Protein AF-A0A7C3GU94-F1 (afdb_monomer)

Radius of gyration: 25.92 Å; Cα contacts (8 Å, |Δi|>4): 418; chains: 1; bounding box: 76×64×59 Å

Nearest PDB structures (foldseek):
  8es4-assembly1_F  TM=2.653E-01  e=8.650E-01  Shigella phage Buco
  4zux-assembly1_U  TM=1.209E-01  e=5.158E+00  Saccharomyces cerevisiae S288C

Mean predicted aligned error: 14.98 Å

Secondary structure (DSSP, 8-state):
------------------------------------PPPSSEEEEEEEEETTTTEE---EEEEE-SSTTHHHHHPPBPPPPPSS--EEEEEES-TTS-SSEESEEEE---SSEEEEEEEEES-TT-EEEEEEEEEEEEEEEE-TTS-EEEEEEEESS-GGGGGEEEEETTTTEEEESEETTEE-EEEEE-TT-SEEEEEEEE-SSPPPPPP---S-SS-TTHHHHHHHHHHHHHTTSPPPPPP----PPP-TTS---------

Foldseek 3Di:
DDDDDDDDDDDDDDDDDDDDDDDDDDPPPPDPPDPQDQFQWKKKWKKKAFPVVRDIEPTAMEIEDPDQCFFVPPWAADDDDDPDWDWDKWQACAPPDDGHTTSYGYDHDDLKDKGKMKIFTPDLFTKMKMFIPAMWRWDWDQDPVRDIDTDTDGDQQRPQQQQKWKAFPVVRDTHRCDAPSGGDMDIDTSNRPRMTMMMIMGHSDGDDHPDPPPPDPPPPDPVVVVVVVVVVVVVPDDDDDDDDDDDDDDDPVDDDDDDDDDD

Solvent-accessible surface area (backbone atoms only — not comparable to full-atom values): 16498 Å² total; per-residue (Å²): 134,90,85,85,89,86,85,86,87,80,90,81,88,79,87,83,84,87,85,90,81,88,84,83,88,80,87,77,81,82,72,79,75,72,81,72,67,81,67,79,24,32,35,36,37,40,30,53,31,34,69,74,80,73,43,67,41,96,50,22,38,41,38,33,34,91,46,97,57,25,38,72,75,63,36,40,73,46,77,80,82,64,101,59,89,47,64,44,54,34,30,64,50,52,80,95,52,75,85,49,47,15,35,26,51,26,36,68,73,66,70,56,42,73,49,61,35,32,43,34,32,71,54,24,77,33,44,33,39,43,38,53,84,38,40,25,39,48,45,81,45,71,47,99,84,72,43,85,42,67,52,76,44,80,37,78,77,45,67,64,47,44,20,28,35,38,28,38,64,87,76,69,47,78,40,57,40,41,49,97,86,35,73,38,71,46,76,48,64,39,82,72,31,46,62,50,49,32,34,41,33,42,45,77,51,75,54,77,69,76,73,85,68,78,90,73,74,90,67,71,62,66,52,57,56,49,53,58,55,53,60,66,59,60,78,73,66,84,88,80,89,84,87,83,84,89,74,86,82,83,73,83,93,52,84,84,84,80,82,80,79,80,131

Sequence (263 aa):
MKHIIILILSLWIWTGCSGEGTGTNDVALNKVAAVEVAAQEWNIRIIAEDTTNNMKTAGAQLGQLSIENAQSEHSLKGLAPFTASFLDVVFKNPTGLAVGEYKSDFHTTTSSDGWEFTVKSSDSSADMILSWRGLYVLSPYIDEQGRERYHEYRSMTNPLLSYMTLIDVSTNTEIPTLLNGTVNEYVFNMDGATERTFRWVLHSNVVPAPAPLNSTMKYSKQMKSLEIKALRKDAKSTPTKLKIKRVKALDMTKPPIFKVLAR

Structure (mmCIF, N/CA/C/O backbone):
data_AF-A0A7C3GU94-F1
#
_entry.id   AF-A0A7C3GU94-F1
#
loop_
_atom_site.group_PDB
_atom_site.id
_atom_site.type_symbol
_atom_site.label_atom_id
_atom_site.label_alt_id
_atom_site.label_comp_id
_atom_site.label_asym_id
_atom_site.label_entity_id
_atom_site.label_seq_id
_atom_site.pdbx_PDB_ins_code
_atom_site.Cartn_x
_atom_site.Cartn_y
_atom_site.Cartn_z
_atom_site.occupancy
_atom_site.B_iso_or_equiv
_atom_site.auth_seq_id
_atom_site.auth_comp_id
_atom_site.auth_asym_id
_atom_site.auth_atom_id
_atom_site.pdbx_PDB_model_num
ATOM 1 N N . MET A 1 1 ? 46.309 -37.149 33.271 1.00 37.31 1 MET A N 1
ATOM 2 C CA . MET A 1 1 ? 47.516 -36.963 32.432 1.00 37.31 1 MET A CA 1
ATOM 3 C C . MET A 1 1 ? 47.306 -35.668 31.655 1.00 37.31 1 MET A C 1
ATOM 5 O O . MET A 1 1 ? 46.439 -35.647 30.802 1.00 37.31 1 MET A O 1
ATOM 9 N N . LYS A 1 2 ? 47.695 -34.497 32.184 1.00 42.81 2 LYS A N 1
ATOM 10 C CA . LYS A 1 2 ? 49.006 -33.826 32.011 1.00 42.81 2 LYS A CA 1
ATOM 11 C C . LYS A 1 2 ? 49.519 -33.931 30.571 1.00 42.81 2 LYS A C 1
ATOM 13 O O . LYS A 1 2 ? 49.890 -35.034 30.216 1.00 42.81 2 LYS A O 1
ATOM 18 N N . HIS A 1 3 ? 49.538 -32.815 29.829 1.00 36.53 3 HIS A N 1
ATOM 19 C CA . HIS A 1 3 ? 50.643 -32.279 28.999 1.00 36.53 3 HIS A CA 1
ATOM 20 C C . HIS A 1 3 ? 50.182 -30.934 28.387 1.00 36.53 3 HIS A C 1
ATOM 22 O O . HIS A 1 3 ? 49.112 -30.879 27.801 1.00 36.53 3 HIS A O 1
ATOM 28 N N . ILE A 1 4 ? 50.728 -29.784 28.800 1.00 47.81 4 ILE A N 1
ATOM 29 C CA . ILE A 1 4 ? 51.983 -29.092 28.414 1.00 47.81 4 ILE A CA 1
ATOM 30 C C . ILE A 1 4 ? 51.679 -27.907 27.476 1.00 47.81 4 ILE A C 1
ATOM 32 O O . ILE A 1 4 ? 51.069 -28.044 26.424 1.00 47.81 4 ILE A O 1
ATOM 36 N N . ILE A 1 5 ? 52.120 -26.741 27.947 1.00 43.62 5 ILE A N 1
ATOM 37 C CA . ILE A 1 5 ? 52.088 -25.391 27.376 1.00 43.62 5 ILE A CA 1
ATOM 38 C C . ILE A 1 5 ? 53.145 -25.267 26.271 1.00 43.62 5 ILE A C 1
ATOM 40 O O . ILE A 1 5 ? 54.275 -25.694 26.496 1.00 43.62 5 ILE A O 1
ATOM 44 N N . ILE A 1 6 ? 52.840 -24.576 25.164 1.00 50.50 6 ILE A N 1
ATOM 45 C CA . ILE A 1 6 ? 53.858 -23.867 24.369 1.00 50.50 6 ILE A CA 1
ATOM 46 C C . ILE A 1 6 ? 53.356 -22.455 24.051 1.00 50.50 6 ILE A C 1
ATOM 48 O O . ILE A 1 6 ? 52.266 -22.247 23.525 1.00 50.50 6 ILE A O 1
ATOM 52 N N . LEU A 1 7 ? 54.197 -21.502 24.435 1.00 42.12 7 LEU A N 1
ATOM 53 C CA . LEU A 1 7 ? 54.044 -20.056 24.414 1.00 42.12 7 LEU A CA 1
ATOM 54 C C . LEU A 1 7 ? 54.991 -19.561 23.313 1.00 42.12 7 LEU A C 1
ATOM 56 O O . LEU A 1 7 ? 56.187 -19.834 23.397 1.00 42.12 7 LEU A O 1
ATOM 60 N N . ILE A 1 8 ? 54.493 -18.878 22.279 1.00 47.44 8 ILE A N 1
ATOM 61 C CA . ILE A 1 8 ? 55.360 -18.201 21.303 1.00 47.44 8 ILE A CA 1
ATOM 62 C C . ILE A 1 8 ? 55.015 -16.717 21.292 1.00 47.44 8 ILE A C 1
ATOM 64 O O . ILE A 1 8 ? 53.954 -16.283 20.850 1.00 47.44 8 ILE A O 1
ATOM 68 N N . LEU A 1 9 ? 55.963 -15.979 21.855 1.00 42.56 9 LEU A N 1
ATOM 69 C CA . LEU A 1 9 ? 56.077 -14.539 21.937 1.00 42.56 9 LEU A CA 1
ATOM 70 C C . LEU A 1 9 ? 56.798 -14.057 20.670 1.00 42.56 9 LEU A C 1
ATOM 72 O O . LEU A 1 9 ? 57.900 -14.520 20.383 1.00 42.56 9 LEU A O 1
ATOM 76 N N . SER A 1 10 ? 56.231 -13.104 19.937 1.00 45.53 10 SER A N 1
ATOM 77 C CA . SER A 1 10 ? 56.990 -12.349 18.935 1.00 45.53 10 SER A CA 1
ATOM 78 C C . SER A 1 10 ? 56.618 -10.873 19.003 1.00 45.53 10 SER A C 1
ATOM 80 O O . SER A 1 10 ? 55.599 -10.440 18.465 1.00 45.53 10 SER A O 1
ATOM 82 N N . LEU A 1 11 ? 57.469 -10.124 19.707 1.00 39.53 11 LEU A N 1
ATOM 83 C CA . LEU A 1 11 ? 57.582 -8.672 19.645 1.00 39.53 11 LEU A CA 1
ATOM 84 C C . LEU A 1 11 ? 58.095 -8.265 18.259 1.00 39.53 11 LEU A C 1
ATOM 86 O O . LEU A 1 11 ? 59.145 -8.738 17.834 1.00 39.53 11 LEU A O 1
ATOM 90 N N . TRP A 1 12 ? 57.429 -7.301 17.631 1.00 42.75 12 TRP A N 1
ATOM 91 C CA . TRP A 1 12 ? 58.064 -6.412 16.662 1.00 42.75 12 TRP A CA 1
ATOM 92 C C . TRP A 1 12 ? 57.760 -4.973 17.068 1.00 42.75 12 TRP A C 1
ATOM 94 O O . TRP A 1 12 ? 56.626 -4.507 16.985 1.00 42.75 12 TRP A O 1
ATOM 104 N N . ILE A 1 13 ? 58.798 -4.297 17.557 1.00 45.53 13 ILE A N 1
ATOM 105 C CA . ILE A 1 13 ? 58.845 -2.854 17.781 1.00 45.53 13 ILE A CA 1
ATOM 106 C C . ILE A 1 13 ? 59.379 -2.243 16.491 1.00 45.53 13 ILE A C 1
ATOM 108 O O . ILE A 1 13 ? 60.502 -2.553 16.103 1.00 45.53 13 ILE A O 1
ATOM 112 N N . TRP A 1 14 ? 58.606 -1.365 15.858 1.00 45.38 14 TRP A N 1
ATOM 113 C CA . TRP A 1 14 ? 59.127 -0.394 14.898 1.00 45.38 14 TRP A CA 1
ATOM 114 C C . TRP A 1 14 ? 58.732 1.005 15.366 1.00 45.38 14 TRP A C 1
ATOM 116 O O . TRP A 1 14 ? 57.555 1.350 15.465 1.00 45.38 14 TRP A O 1
ATOM 126 N N . THR A 1 15 ? 59.758 1.778 15.702 1.00 49.06 15 THR A N 1
ATOM 127 C CA . THR A 1 15 ? 59.751 3.228 15.871 1.00 49.06 15 THR A CA 1
ATOM 128 C C . THR A 1 15 ? 59.680 3.901 14.497 1.00 49.06 15 THR A C 1
ATOM 130 O O . THR A 1 15 ? 60.223 3.385 13.523 1.00 49.06 15 THR A O 1
ATOM 133 N N . GLY A 1 16 ? 59.036 5.070 14.400 1.00 34.41 16 GLY A N 1
ATOM 134 C CA . GLY A 1 16 ? 59.023 5.818 13.140 1.00 34.41 16 GLY A CA 1
ATOM 135 C C . GLY A 1 16 ? 58.194 7.100 13.123 1.00 34.41 16 GLY A C 1
ATOM 136 O O . GLY A 1 16 ? 57.059 7.083 12.674 1.00 34.41 16 GLY A O 1
ATOM 137 N N . CYS A 1 17 ? 58.841 8.181 13.560 1.00 41.47 17 CYS A N 1
ATOM 138 C CA . CYS A 1 17 ? 58.747 9.587 13.140 1.00 41.47 17 CYS A CA 1
ATOM 139 C C . CYS A 1 17 ? 57.438 10.408 13.156 1.00 41.47 17 CYS A C 1
ATOM 141 O O . CYS A 1 17 ? 56.414 10.101 12.557 1.00 41.47 17 CYS A O 1
ATOM 143 N N . SER A 1 18 ? 57.643 11.569 13.782 1.00 36.94 18 SER A N 1
ATOM 144 C CA . SER A 1 18 ? 56.930 12.842 13.849 1.00 36.94 18 SER A CA 1
ATOM 145 C C . SER A 1 18 ? 56.445 13.441 12.527 1.00 36.94 18 SER A C 1
ATOM 147 O O . SER A 1 18 ? 57.129 13.362 11.508 1.00 36.94 18 SER A O 1
ATOM 149 N N . GLY A 1 19 ? 55.355 14.204 12.620 1.00 34.50 19 GLY A N 1
ATOM 150 C CA . GLY A 1 19 ? 54.937 15.185 11.622 1.00 34.50 19 GLY A CA 1
ATOM 151 C C . GLY A 1 19 ? 53.784 16.037 12.147 1.00 34.50 19 GLY A C 1
ATOM 152 O O . GLY A 1 19 ? 52.633 15.615 12.113 1.00 34.50 19 GLY A O 1
ATOM 153 N N . GLU A 1 20 ? 54.133 17.203 12.680 1.00 38.38 20 GLU A N 1
ATOM 154 C CA . GLU A 1 20 ? 53.258 18.285 13.137 1.00 38.38 20 GLU A CA 1
ATOM 155 C C . GLU A 1 20 ? 52.579 18.965 11.933 1.00 38.38 20 GLU A C 1
ATOM 157 O O . GLU A 1 20 ? 53.206 19.149 10.890 1.00 38.38 20 GLU A O 1
ATOM 162 N N . GLY A 1 21 ? 51.302 19.336 12.058 1.00 35.31 21 GLY A N 1
ATOM 163 C CA . GLY A 1 21 ? 50.555 19.990 10.982 1.00 35.31 21 GLY A CA 1
ATOM 164 C C . GLY A 1 21 ? 49.134 20.352 11.397 1.00 35.31 21 GLY A C 1
ATOM 165 O O . GLY A 1 21 ? 48.200 19.575 11.218 1.00 35.31 21 GLY A O 1
ATOM 166 N N . THR A 1 22 ? 48.998 21.537 11.982 1.00 37.47 22 THR A N 1
ATOM 167 C CA . THR A 1 22 ? 47.757 22.265 12.260 1.00 37.47 22 THR A CA 1
ATOM 168 C C . THR A 1 22 ? 47.018 22.633 10.967 1.00 37.47 22 THR A C 1
ATOM 170 O O . THR A 1 22 ? 47.633 23.033 9.984 1.00 37.47 22 THR A O 1
ATOM 173 N N . GLY A 1 23 ? 45.685 22.544 10.972 1.00 32.22 23 GLY A N 1
ATOM 174 C CA . GLY A 1 23 ? 44.856 22.995 9.851 1.00 32.22 23 GLY A CA 1
ATOM 175 C C . GLY A 1 23 ? 43.398 22.570 9.986 1.00 32.22 23 GLY A C 1
ATOM 176 O O . GLY A 1 23 ? 43.024 21.455 9.641 1.00 32.22 23 GLY A O 1
ATOM 177 N N . THR A 1 24 ? 42.596 23.464 10.543 1.00 34.34 24 THR A N 1
ATOM 178 C CA . THR A 1 24 ? 41.154 23.368 10.782 1.00 34.34 24 THR A CA 1
ATOM 179 C C . THR A 1 24 ? 40.308 23.309 9.504 1.00 34.34 24 THR A C 1
ATOM 181 O O . THR A 1 24 ? 40.573 24.049 8.567 1.00 34.34 24 THR A O 1
ATOM 184 N N . ASN A 1 25 ? 39.239 22.504 9.588 1.00 41.41 25 ASN A N 1
ATOM 185 C CA . ASN A 1 25 ? 37.879 22.697 9.058 1.00 41.41 25 ASN A CA 1
ATOM 186 C C . ASN A 1 25 ? 37.685 22.932 7.548 1.00 41.41 25 ASN A C 1
ATOM 188 O O . ASN A 1 25 ? 37.937 24.012 7.038 1.00 41.41 25 ASN A O 1
ATOM 192 N N . ASP A 1 26 ? 37.153 21.914 6.860 1.00 38.25 26 ASP A N 1
ATOM 193 C CA . ASP A 1 26 ? 35.800 21.940 6.265 1.00 38.25 26 ASP A CA 1
ATOM 194 C C . ASP A 1 26 ? 35.617 20.715 5.355 1.00 38.25 26 ASP A C 1
ATOM 196 O O . ASP A 1 26 ? 35.948 20.708 4.170 1.00 38.25 26 ASP A O 1
ATOM 200 N N . VAL A 1 27 ? 35.096 19.622 5.924 1.00 36.41 27 VAL A N 1
ATOM 201 C CA . VAL A 1 27 ? 34.691 18.445 5.142 1.00 36.41 27 VAL A CA 1
ATOM 202 C C . VAL A 1 27 ? 33.283 18.699 4.618 1.00 36.41 27 VAL A C 1
ATOM 204 O O . VAL A 1 27 ? 32.290 18.348 5.255 1.00 36.41 27 VAL A O 1
ATOM 207 N N . ALA A 1 28 ? 33.206 19.302 3.433 1.00 40.62 28 ALA A N 1
ATOM 208 C CA . ALA A 1 28 ? 32.018 19.235 2.598 1.00 40.62 28 ALA A CA 1
ATOM 209 C C . ALA A 1 28 ? 31.767 17.762 2.231 1.00 40.62 28 ALA A C 1
ATOM 211 O O . ALA A 1 28 ? 32.549 17.116 1.528 1.00 40.62 28 ALA A O 1
ATOM 212 N N . LEU A 1 29 ? 30.680 17.214 2.771 1.00 35.41 29 LEU A N 1
ATOM 213 C CA . LEU A 1 29 ? 30.199 15.869 2.502 1.00 35.41 29 LEU A CA 1
ATOM 214 C C . LEU A 1 29 ? 29.696 15.815 1.048 1.00 35.41 29 LEU A C 1
ATOM 216 O O . LEU A 1 29 ? 28.538 16.126 0.776 1.00 35.41 29 LEU A O 1
ATOM 220 N N . ASN A 1 30 ? 30.562 15.451 0.098 1.00 34.72 30 ASN A N 1
ATOM 221 C CA . ASN A 1 30 ? 30.164 15.230 -1.294 1.00 34.72 30 ASN A CA 1
ATOM 222 C C . ASN A 1 30 ? 29.278 13.978 -1.390 1.00 34.72 30 ASN A C 1
ATOM 224 O O . ASN A 1 30 ? 29.742 12.853 -1.586 1.00 34.72 30 ASN A O 1
ATOM 228 N N . LYS A 1 31 ? 27.974 14.203 -1.219 1.00 39.59 31 LYS A N 1
ATOM 229 C CA . LYS A 1 31 ? 26.884 13.285 -1.537 1.00 39.59 31 LYS A CA 1
ATOM 230 C C . LYS A 1 31 ? 26.894 13.087 -3.052 1.00 39.59 31 LYS A C 1
ATOM 232 O O . LYS A 1 31 ? 26.552 14.002 -3.795 1.00 39.59 31 LYS A O 1
ATOM 237 N N . VAL A 1 32 ? 27.311 11.908 -3.510 1.00 38.09 32 VAL A N 1
ATOM 238 C CA . VAL A 1 32 ? 27.113 11.486 -4.901 1.00 38.09 32 VAL A CA 1
ATOM 239 C C . VAL A 1 32 ? 25.605 11.479 -5.129 1.00 38.09 32 VAL A C 1
ATOM 241 O O . VAL A 1 32 ? 24.899 10.607 -4.624 1.00 38.09 32 VAL A O 1
ATOM 244 N N . ALA A 1 33 ? 25.098 12.513 -5.796 1.00 38.78 33 ALA A N 1
ATOM 245 C CA . ALA A 1 33 ? 23.714 12.573 -6.219 1.00 38.78 33 ALA A CA 1
ATOM 246 C C . ALA A 1 33 ? 23.544 11.506 -7.301 1.00 38.78 33 ALA A C 1
ATOM 248 O O . ALA A 1 33 ? 23.954 11.696 -8.445 1.00 38.78 33 ALA A O 1
ATOM 249 N N . ALA A 1 34 ? 23.018 10.346 -6.907 1.00 44.91 34 ALA A N 1
ATOM 250 C CA . ALA A 1 34 ? 22.494 9.384 -7.855 1.00 44.91 34 ALA A CA 1
ATOM 251 C C . ALA A 1 34 ? 21.469 10.130 -8.713 1.00 44.91 34 ALA A C 1
ATOM 253 O O . ALA A 1 34 ? 20.529 10.720 -8.183 1.00 44.91 34 ALA A O 1
ATOM 254 N N . VAL A 1 35 ? 21.692 10.166 -10.024 1.00 42.94 35 VAL A N 1
ATOM 255 C CA . VAL A 1 35 ? 20.667 10.602 -10.968 1.00 42.94 35 VAL A CA 1
ATOM 256 C C . VAL A 1 35 ? 19.552 9.569 -10.851 1.00 42.94 35 VAL A C 1
ATOM 258 O O . VAL A 1 35 ? 19.687 8.448 -11.337 1.00 42.94 35 VAL A O 1
ATOM 261 N N . GLU A 1 36 ? 18.502 9.899 -10.102 1.00 54.78 36 GLU A N 1
ATOM 262 C CA . GLU A 1 36 ? 17.353 9.019 -9.911 1.00 54.78 36 GLU A CA 1
ATOM 263 C C . GLU A 1 36 ? 16.529 9.007 -11.198 1.00 54.78 36 GLU A C 1
ATOM 265 O O . GLU A 1 36 ? 15.680 9.863 -11.438 1.00 54.78 36 GLU A O 1
ATOM 270 N N . VAL A 1 37 ? 16.834 8.042 -12.064 1.00 57.38 37 VAL A N 1
ATOM 271 C CA . VAL A 1 37 ? 15.996 7.689 -13.212 1.00 57.38 37 VAL A CA 1
ATOM 272 C C . VAL A 1 37 ? 14.660 7.161 -12.679 1.00 57.38 37 VAL A C 1
ATOM 274 O O . VAL A 1 37 ? 14.635 6.432 -11.683 1.00 57.38 37 VAL A O 1
ATOM 277 N N . ALA A 1 38 ? 13.550 7.533 -13.324 1.00 65.75 38 ALA A N 1
ATOM 278 C CA . ALA A 1 38 ? 12.235 6.983 -13.004 1.00 65.75 38 ALA A CA 1
ATOM 279 C C . ALA A 1 38 ? 12.294 5.446 -13.059 1.00 65.75 38 ALA A C 1
ATOM 281 O O . ALA A 1 38 ? 12.750 4.870 -14.048 1.00 65.75 38 ALA A O 1
ATOM 282 N N . ALA A 1 39 ? 11.896 4.790 -11.970 1.00 80.06 39 ALA A N 1
ATOM 283 C CA . ALA A 1 39 ? 11.997 3.343 -11.850 1.00 80.06 39 ALA A CA 1
ATOM 284 C C . ALA A 1 39 ? 10.975 2.673 -12.777 1.00 80.06 39 ALA A C 1
ATOM 286 O O . ALA A 1 39 ? 9.777 2.884 -12.614 1.00 80.06 39 ALA A O 1
ATOM 287 N N . GLN A 1 40 ? 11.443 1.880 -13.744 1.00 86.94 40 GLN A N 1
ATOM 288 C CA . GLN A 1 40 ? 10.562 1.104 -14.632 1.00 86.94 40 GLN A CA 1
ATOM 289 C C . GLN A 1 40 ? 9.882 -0.053 -13.894 1.00 86.94 40 GLN A C 1
ATOM 291 O O . GLN A 1 40 ? 8.749 -0.410 -14.200 1.00 86.94 40 GLN A O 1
ATOM 296 N N . GLU A 1 41 ? 10.569 -0.612 -12.900 1.00 94.81 41 GLU A N 1
ATOM 297 C CA . GLU A 1 41 ? 10.067 -1.671 -12.036 1.00 94.81 41 GLU A CA 1
ATOM 298 C C . GLU A 1 41 ? 10.318 -1.278 -10.589 1.00 94.81 41 GLU A C 1
ATOM 300 O O . GLU A 1 41 ? 11.414 -0.835 -10.216 1.00 94.81 41 GLU A O 1
ATOM 305 N N . TRP A 1 42 ? 9.282 -1.383 -9.769 1.00 96.06 42 TRP A N 1
ATOM 306 C CA . TRP A 1 42 ? 9.330 -0.892 -8.404 1.00 96.06 42 TRP A CA 1
ATOM 307 C C . TRP A 1 42 ? 8.296 -1.582 -7.524 1.00 96.06 42 TRP A C 1
ATOM 309 O O . TRP A 1 42 ? 7.287 -2.093 -8.002 1.00 96.06 42 TRP A O 1
ATOM 319 N N . ASN A 1 43 ? 8.527 -1.564 -6.214 1.00 97.06 43 ASN A N 1
ATOM 320 C CA . ASN A 1 43 ? 7.516 -1.932 -5.232 1.00 97.06 43 ASN A CA 1
ATOM 321 C C . ASN A 1 43 ? 7.489 -0.968 -4.045 1.00 97.06 43 ASN A C 1
ATOM 323 O O . ASN A 1 43 ? 8.433 -0.212 -3.801 1.00 97.06 43 ASN A O 1
ATOM 327 N N . ILE A 1 44 ? 6.390 -1.004 -3.302 1.00 96.69 44 ILE A N 1
ATOM 328 C CA . ILE A 1 44 ? 6.203 -0.319 -2.030 1.00 96.69 44 ILE A CA 1
ATOM 329 C C . ILE A 1 44 ? 5.768 -1.344 -0.994 1.00 96.69 44 ILE A C 1
ATOM 331 O O . ILE A 1 44 ? 4.918 -2.195 -1.247 1.00 96.69 44 ILE A O 1
ATOM 335 N N . ARG A 1 45 ? 6.348 -1.234 0.204 1.00 96.25 45 ARG A N 1
ATOM 336 C CA . ARG A 1 45 ? 6.011 -2.071 1.361 1.00 96.25 45 ARG A CA 1
ATOM 337 C C . ARG A 1 45 ? 5.125 -1.311 2.332 1.00 96.25 45 ARG A C 1
ATOM 339 O O . ARG A 1 45 ? 5.610 -0.394 2.997 1.00 96.25 45 ARG A O 1
ATOM 346 N N . ILE A 1 46 ? 3.873 -1.738 2.435 1.00 97.31 46 ILE A N 1
ATOM 347 C CA . ILE A 1 46 ? 2.846 -1.186 3.316 1.00 97.31 46 ILE A CA 1
ATOM 348 C C . ILE A 1 46 ? 2.844 -1.935 4.642 1.00 97.31 46 ILE A C 1
ATOM 350 O O . ILE A 1 46 ? 2.795 -3.164 4.662 1.00 97.31 46 ILE A O 1
ATOM 354 N N . ILE A 1 47 ? 2.880 -1.203 5.752 1.00 97.19 47 ILE A N 1
ATOM 355 C CA . ILE A 1 47 ? 2.873 -1.763 7.101 1.00 97.19 47 ILE A CA 1
ATOM 356 C C . ILE A 1 47 ? 1.822 -1.060 7.945 1.00 97.19 47 ILE A C 1
ATOM 358 O O . ILE A 1 47 ? 1.916 0.144 8.176 1.00 97.19 47 ILE A O 1
ATOM 362 N N . ALA A 1 48 ? 0.886 -1.847 8.467 1.00 97.69 48 ALA A N 1
ATOM 363 C CA . ALA A 1 48 ? 0.025 -1.446 9.571 1.00 97.69 48 ALA A CA 1
ATOM 364 C C . ALA A 1 48 ? 0.653 -1.831 10.921 1.00 97.69 48 ALA A C 1
ATOM 366 O O . ALA A 1 48 ? 1.226 -2.923 11.065 1.00 97.69 48 ALA A O 1
ATOM 367 N N . GLU A 1 49 ? 0.520 -0.936 11.894 1.00 98.12 49 GLU A N 1
ATOM 368 C CA . GLU A 1 49 ? 0.875 -1.111 13.300 1.00 98.12 49 GLU A CA 1
ATOM 369 C C . GLU A 1 49 ? -0.328 -0.748 14.179 1.00 98.12 49 GLU A C 1
ATOM 371 O O . GLU A 1 49 ? -0.851 0.358 14.081 1.00 98.12 49 GLU A O 1
ATOM 376 N N . ASP A 1 50 ? -0.746 -1.680 15.033 1.00 97.00 50 ASP A N 1
ATOM 377 C CA . ASP A 1 50 ? -1.749 -1.476 16.079 1.00 97.00 50 ASP A CA 1
ATOM 378 C C . ASP A 1 50 ? -1.015 -1.071 17.356 1.00 97.00 50 ASP A C 1
ATOM 380 O O . ASP A 1 50 ? -0.311 -1.873 17.985 1.00 97.00 50 ASP A O 1
ATOM 384 N N . THR A 1 51 ? -1.167 0.195 17.730 1.00 94.00 51 THR A N 1
ATOM 385 C CA . THR A 1 51 ? -0.458 0.779 18.873 1.00 94.00 51 THR A CA 1
ATOM 386 C C . THR A 1 51 ? -1.086 0.411 20.218 1.00 94.00 51 THR A C 1
ATOM 388 O O . THR A 1 51 ? -0.404 0.488 21.247 1.00 94.00 51 THR A O 1
ATOM 391 N N . THR A 1 52 ? -2.351 -0.019 20.214 1.00 91.44 52 THR A N 1
ATOM 392 C CA . THR A 1 52 ? -3.098 -0.465 21.396 1.00 91.44 52 THR A CA 1
ATOM 393 C C . THR A 1 52 ? -2.620 -1.847 21.822 1.00 91.44 52 THR A C 1
ATOM 395 O O . THR A 1 52 ? -2.245 -2.049 22.978 1.00 91.44 52 THR A O 1
ATOM 398 N N . ASN A 1 53 ? -2.556 -2.779 20.870 1.00 92.50 53 ASN A N 1
ATOM 399 C CA . ASN A 1 53 ? -2.200 -4.177 21.118 1.00 92.50 53 ASN A CA 1
ATOM 400 C C . ASN A 1 53 ? -0.724 -4.494 20.817 1.00 92.50 53 ASN A C 1
ATOM 402 O O . ASN A 1 53 ? -0.286 -5.631 20.996 1.00 92.50 53 ASN A O 1
ATOM 406 N N . ASN A 1 54 ? 0.061 -3.497 20.382 1.00 94.88 54 ASN A N 1
ATOM 407 C CA . ASN A 1 54 ? 1.478 -3.626 20.019 1.00 94.88 54 ASN A CA 1
ATOM 408 C C . ASN A 1 54 ? 1.711 -4.727 18.962 1.00 94.88 54 ASN A C 1
ATOM 410 O O . ASN A 1 54 ? 2.648 -5.527 19.055 1.00 94.88 54 ASN A O 1
ATOM 414 N N . MET A 1 55 ? 0.835 -4.768 17.955 1.00 95.50 55 MET A N 1
ATOM 415 C CA . MET A 1 55 ? 0.935 -5.681 16.816 1.00 95.50 55 MET A CA 1
ATOM 416 C C . MET A 1 55 ? 1.452 -4.938 15.589 1.00 95.50 55 MET A C 1
ATOM 418 O O . MET A 1 55 ? 1.173 -3.759 15.392 1.00 95.50 55 MET A O 1
ATOM 422 N N . LYS A 1 56 ? 2.197 -5.637 14.733 1.00 96.56 56 LYS A N 1
ATOM 423 C CA . LYS A 1 56 ? 2.731 -5.074 13.492 1.00 96.56 56 LYS A CA 1
ATOM 424 C C . LYS A 1 56 ? 2.720 -6.119 12.394 1.00 96.56 56 LYS A C 1
ATOM 426 O O . LYS A 1 56 ? 3.104 -7.265 12.616 1.00 96.56 56 LYS A O 1
ATOM 431 N N . THR A 1 57 ? 2.299 -5.711 11.207 1.00 95.12 57 THR A N 1
ATOM 432 C CA . THR A 1 57 ? 2.273 -6.590 10.032 1.00 95.12 57 THR A CA 1
ATOM 433 C C . THR A 1 57 ? 3.677 -6.833 9.468 1.00 95.12 57 THR A C 1
ATOM 435 O O . THR A 1 57 ? 4.585 -6.016 9.631 1.00 95.12 57 THR A O 1
ATOM 438 N N . ALA A 1 58 ? 3.865 -7.962 8.774 1.00 86.25 58 ALA A N 1
ATOM 439 C CA . ALA A 1 58 ? 5.131 -8.298 8.108 1.00 86.25 58 ALA A CA 1
ATOM 440 C C . ALA A 1 58 ? 5.419 -7.431 6.861 1.00 86.25 58 ALA A C 1
ATOM 442 O O . ALA A 1 58 ? 6.561 -7.363 6.405 1.00 86.25 58 ALA A O 1
ATOM 443 N N . GLY A 1 59 ? 4.399 -6.736 6.354 1.00 86.94 59 GLY A N 1
ATOM 444 C CA . GLY A 1 59 ? 4.457 -5.863 5.189 1.00 86.94 59 GLY A CA 1
ATOM 445 C C . GLY A 1 59 ? 3.781 -6.475 3.963 1.00 86.94 59 GLY A C 1
ATOM 446 O O . GLY A 1 59 ? 4.227 -7.509 3.471 1.00 86.94 59 GLY A O 1
ATOM 447 N N . ALA A 1 60 ? 2.729 -5.825 3.469 1.00 96.25 60 ALA A N 1
ATOM 448 C CA . ALA A 1 60 ? 2.123 -6.131 2.175 1.00 96.25 60 ALA A CA 1
ATOM 449 C C . ALA A 1 60 ? 2.840 -5.345 1.067 1.00 96.25 60 ALA A C 1
ATOM 451 O O . ALA A 1 60 ? 3.406 -4.282 1.335 1.00 96.25 60 ALA A O 1
ATOM 452 N N . GLN A 1 61 ? 2.859 -5.869 -0.157 1.00 97.06 61 GLN A N 1
ATOM 453 C CA . GLN A 1 61 ? 3.607 -5.272 -1.266 1.00 97.06 61 GLN A CA 1
ATOM 454 C C . GLN A 1 61 ? 2.700 -4.912 -2.431 1.00 97.06 61 GLN A C 1
ATOM 456 O O . GLN A 1 61 ? 1.956 -5.748 -2.914 1.00 97.06 61 GLN A O 1
ATOM 461 N N . LEU A 1 62 ? 2.807 -3.690 -2.920 1.00 96.94 62 LEU A N 1
ATOM 462 C CA . LEU A 1 62 ? 2.234 -3.305 -4.206 1.00 96.94 62 LEU A CA 1
ATOM 463 C C . LEU A 1 62 ? 3.347 -2.843 -5.125 1.00 96.94 62 LEU A C 1
ATOM 465 O O . LEU A 1 62 ? 4.384 -2.381 -4.638 1.00 96.94 62 LEU A O 1
ATOM 469 N N . GLY A 1 63 ? 3.159 -2.949 -6.432 1.00 96.12 63 GLY A N 1
ATOM 470 C CA . GLY A 1 63 ? 4.184 -2.474 -7.342 1.00 96.12 63 GLY A CA 1
ATOM 471 C C . GLY A 1 63 ? 3.919 -2.716 -8.809 1.00 96.12 63 GLY A C 1
ATOM 472 O O . GLY A 1 63 ? 2.884 -3.238 -9.221 1.00 96.12 63 GLY A O 1
ATOM 473 N N . GLN A 1 64 ? 4.933 -2.346 -9.576 1.00 95.50 64 GLN A N 1
ATOM 474 C CA . GLN A 1 64 ? 4.974 -2.454 -11.016 1.00 95.50 64 GLN A CA 1
ATOM 475 C C . GLN A 1 64 ? 6.106 -3.374 -11.448 1.00 95.50 64 GLN A C 1
ATOM 477 O O . GLN A 1 64 ? 7.257 -3.181 -11.051 1.00 95.50 64 GLN A O 1
ATOM 482 N N . LEU A 1 65 ? 5.771 -4.314 -12.326 1.00 95.12 65 LEU A N 1
ATOM 483 C CA . LEU A 1 65 ? 6.720 -5.118 -13.091 1.00 95.12 65 LEU A CA 1
ATOM 484 C C . LEU A 1 65 ? 6.358 -4.997 -14.568 1.00 95.12 65 LEU A C 1
ATOM 486 O O . LEU A 1 65 ? 5.175 -4.946 -14.904 1.00 95.12 65 LEU A O 1
ATOM 490 N N . SER A 1 66 ? 7.355 -4.951 -15.449 1.00 91.06 66 SER A N 1
ATOM 491 C CA . SER A 1 66 ? 7.132 -4.732 -16.888 1.00 91.06 66 SER A CA 1
ATOM 492 C C . SER A 1 66 ? 6.898 -6.036 -17.663 1.00 91.06 66 SER A C 1
ATOM 494 O O . SER A 1 66 ? 7.120 -6.094 -18.871 1.00 91.06 66 SER A O 1
ATOM 496 N N . ILE A 1 67 ? 6.443 -7.083 -16.972 1.00 89.50 67 ILE A N 1
ATOM 497 C CA . ILE A 1 67 ? 6.173 -8.412 -17.527 1.00 89.50 67 ILE A CA 1
ATOM 498 C C . ILE A 1 67 ? 4.662 -8.651 -17.643 1.00 89.50 67 ILE A C 1
ATOM 500 O O . ILE A 1 67 ? 3.881 -8.206 -16.803 1.00 89.50 67 ILE A O 1
ATOM 504 N N . GLU A 1 68 ? 4.240 -9.379 -18.678 1.00 86.44 68 GLU A N 1
ATOM 505 C CA . GLU A 1 68 ? 2.818 -9.599 -18.997 1.00 86.44 68 GLU A CA 1
ATOM 506 C C . GLU A 1 68 ? 2.057 -10.310 -17.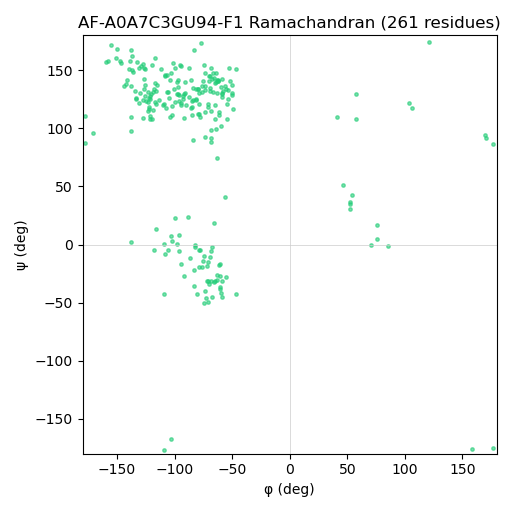863 1.00 86.44 68 GLU A C 1
ATOM 508 O O . GLU A 1 68 ? 0.934 -9.939 -17.531 1.00 86.44 68 GLU A O 1
ATOM 513 N N . ASN A 1 69 ? 2.706 -11.271 -17.201 1.00 88.56 69 ASN A N 1
ATOM 514 C CA . ASN A 1 69 ? 2.112 -12.117 -16.162 1.00 88.56 69 ASN A CA 1
ATOM 515 C C . ASN A 1 69 ? 2.455 -11.669 -14.731 1.00 88.56 69 ASN A C 1
ATOM 517 O O . ASN A 1 69 ? 2.393 -12.481 -13.801 1.00 88.56 69 ASN A O 1
ATOM 521 N N . ALA A 1 70 ? 2.818 -10.393 -14.541 1.00 91.12 70 ALA A N 1
ATOM 522 C CA . ALA A 1 70 ? 3.270 -9.846 -13.257 1.00 91.12 70 ALA A CA 1
ATOM 523 C C . ALA A 1 70 ? 2.358 -10.253 -12.091 1.00 91.12 70 ALA A C 1
ATOM 525 O O . ALA A 1 70 ? 2.827 -10.683 -11.037 1.00 91.12 70 ALA A O 1
ATOM 526 N N . GLN A 1 71 ? 1.049 -10.194 -12.318 1.00 91.31 71 GLN A N 1
ATOM 527 C CA . GLN A 1 71 ? 0.051 -10.455 -11.293 1.00 91.31 71 GLN A CA 1
ATOM 528 C C . GLN A 1 71 ? -0.006 -11.932 -10.903 1.00 91.31 71 GLN A C 1
ATOM 530 O O . GLN A 1 71 ? 0.078 -12.263 -9.724 1.00 91.31 71 GLN A O 1
ATOM 535 N N . SER A 1 72 ? -0.081 -12.849 -11.869 1.00 91.44 72 SER A N 1
ATOM 536 C CA . SER A 1 72 ? -0.126 -14.289 -11.583 1.00 91.44 72 SER A CA 1
ATOM 537 C C . SER A 1 72 ? 1.175 -14.843 -11.007 1.00 91.44 72 SER A C 1
ATOM 539 O O . SER A 1 72 ? 1.128 -15.788 -10.221 1.00 91.44 72 SER A O 1
ATOM 541 N N . GLU A 1 73 ? 2.325 -14.280 -11.386 1.00 90.81 73 GLU A N 1
ATOM 542 C CA . GLU A 1 73 ? 3.638 -14.820 -11.009 1.00 90.81 73 GLU A CA 1
ATOM 543 C C . GLU A 1 73 ? 4.204 -14.211 -9.717 1.00 90.81 73 GLU A C 1
ATOM 545 O O . GLU A 1 73 ? 4.946 -14.888 -8.998 1.00 90.81 73 GLU A O 1
ATOM 550 N N . HIS A 1 74 ? 3.833 -12.968 -9.376 1.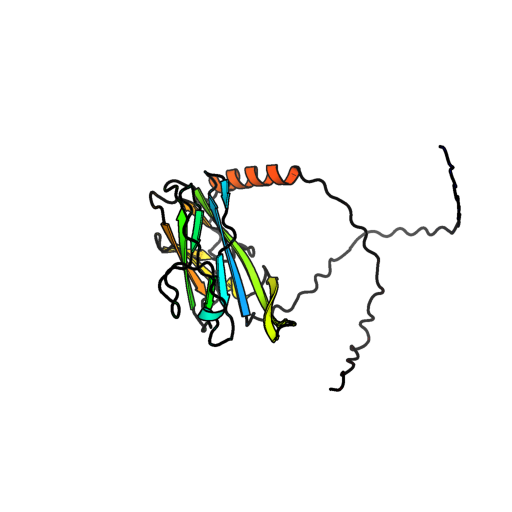00 92.31 74 HIS A N 1
ATOM 551 C CA . HIS A 1 74 ? 4.421 -12.237 -8.242 1.00 92.31 74 HIS A CA 1
ATOM 552 C C . HIS A 1 74 ? 3.434 -11.873 -7.126 1.00 92.31 74 HIS A C 1
ATOM 554 O O . HIS A 1 74 ? 3.853 -11.395 -6.062 1.00 92.31 74 HIS A O 1
ATOM 560 N N . SER A 1 75 ? 2.140 -12.142 -7.301 1.00 92.06 75 SER A N 1
ATOM 561 C CA . SER A 1 75 ? 1.163 -11.973 -6.226 1.00 92.06 75 SER A CA 1
ATOM 562 C C . SER A 1 75 ? 1.102 -13.203 -5.324 1.00 92.06 75 SER A C 1
ATOM 564 O O . SER A 1 75 ? 0.844 -14.331 -5.745 1.00 92.06 75 SER A O 1
ATOM 566 N N . LEU A 1 76 ? 1.326 -12.986 -4.032 1.00 93.69 76 LEU A N 1
ATOM 567 C CA . LEU A 1 76 ? 1.333 -14.026 -3.012 1.00 93.69 76 LEU A CA 1
ATOM 568 C C . LEU A 1 76 ? -0.034 -14.091 -2.347 1.00 93.69 76 LEU A C 1
ATOM 570 O O . LEU A 1 76 ? -0.525 -13.076 -1.859 1.00 93.69 76 LEU A O 1
ATOM 574 N N . LYS A 1 77 ? -0.642 -15.277 -2.263 1.00 93.38 77 LYS A N 1
ATOM 575 C CA . LYS A 1 77 ? -1.887 -15.447 -1.503 1.00 93.38 77 LYS A CA 1
ATOM 576 C C . LYS A 1 77 ? -1.678 -15.135 -0.022 1.00 93.38 77 LYS A C 1
ATOM 578 O O . LYS A 1 77 ? -0.664 -15.489 0.579 1.00 93.38 77 LYS A O 1
ATOM 583 N N . GLY A 1 78 ? -2.674 -14.483 0.561 1.00 90.12 78 GLY A N 1
ATOM 584 C CA . GLY A 1 78 ? -2.804 -14.286 1.992 1.00 90.12 78 GLY A CA 1
ATOM 585 C C . GLY A 1 78 ? -3.051 -15.605 2.705 1.00 90.12 78 GLY A C 1
ATOM 586 O O . GLY A 1 78 ? -3.678 -16.523 2.177 1.00 90.12 78 GLY A O 1
ATOM 587 N N . LEU A 1 79 ? -2.543 -15.688 3.929 1.00 86.31 79 LEU A N 1
ATOM 588 C CA . LEU A 1 79 ? -2.929 -16.737 4.858 1.00 86.31 79 LEU A CA 1
ATOM 589 C C . LEU A 1 79 ? -4.194 -16.282 5.578 1.00 86.31 79 LEU A C 1
ATOM 591 O O . LEU A 1 79 ? -4.313 -15.106 5.919 1.00 86.31 79 LEU A O 1
ATOM 595 N N . ALA A 1 80 ? -5.117 -17.210 5.823 1.00 82.56 80 ALA A N 1
ATOM 596 C CA . ALA A 1 80 ? -6.260 -16.920 6.674 1.00 82.56 80 ALA A CA 1
ATOM 597 C C . ALA A 1 80 ? -5.769 -16.491 8.070 1.00 82.56 80 ALA A C 1
ATOM 599 O O . ALA A 1 80 ? -4.779 -17.049 8.561 1.00 82.56 80 ALA A O 1
ATOM 600 N N . PRO A 1 81 ? -6.439 -15.524 8.720 1.00 77.19 81 PRO A N 1
ATOM 601 C CA . PRO A 1 81 ? -6.096 -15.152 10.080 1.00 77.19 81 PRO A CA 1
ATOM 602 C C . PRO A 1 81 ? -6.247 -16.370 10.997 1.00 77.19 81 PRO A C 1
ATOM 604 O O . PRO A 1 81 ? -7.223 -17.120 10.922 1.00 77.19 81 PRO A O 1
ATOM 607 N N . PHE A 1 82 ? -5.261 -16.574 11.865 1.00 76.38 82 PHE A N 1
ATOM 608 C CA . PHE A 1 82 ? -5.358 -17.562 12.933 1.00 76.38 82 PHE A CA 1
ATOM 609 C C . PHE A 1 82 ? -6.420 -17.092 13.943 1.00 76.38 82 PHE A C 1
ATOM 611 O O . PHE A 1 82 ? -6.638 -15.893 14.081 1.00 76.38 82 PHE A O 1
ATOM 618 N N . THR A 1 83 ? -7.081 -18.007 14.659 1.00 76.62 83 THR A N 1
ATOM 619 C CA . THR A 1 83 ? -8.234 -17.747 15.559 1.00 76.62 83 THR A CA 1
ATOM 620 C C . THR A 1 83 ? -7.930 -16.886 16.802 1.00 76.62 83 THR A C 1
ATOM 622 O O . THR A 1 83 ? -8.670 -16.925 17.781 1.00 76.62 83 THR A O 1
ATOM 625 N N . ALA A 1 84 ? -6.822 -16.151 16.804 1.00 85.19 84 ALA A N 1
ATOM 626 C CA . ALA A 1 84 ? -6.373 -15.259 17.862 1.00 85.19 84 ALA A CA 1
ATOM 627 C C . ALA A 1 84 ? -6.512 -13.790 17.423 1.00 85.19 84 ALA A C 1
ATOM 629 O O . ALA A 1 84 ? -6.979 -13.500 16.322 1.00 85.19 84 ALA A O 1
ATOM 630 N N . SER A 1 85 ? -6.079 -12.860 18.278 1.00 91.06 85 SER A N 1
ATOM 631 C CA . SER A 1 85 ? -5.918 -11.459 17.888 1.00 91.06 85 SER A CA 1
ATOM 632 C C . SER A 1 85 ? -5.043 -11.352 16.641 1.00 91.06 85 SER A C 1
ATOM 634 O O . SER A 1 85 ? -3.983 -11.981 16.566 1.00 91.06 85 SER A O 1
ATOM 636 N N . PHE A 1 86 ? -5.483 -10.561 15.667 1.00 94.00 86 PHE A N 1
ATOM 637 C CA . PHE A 1 86 ? 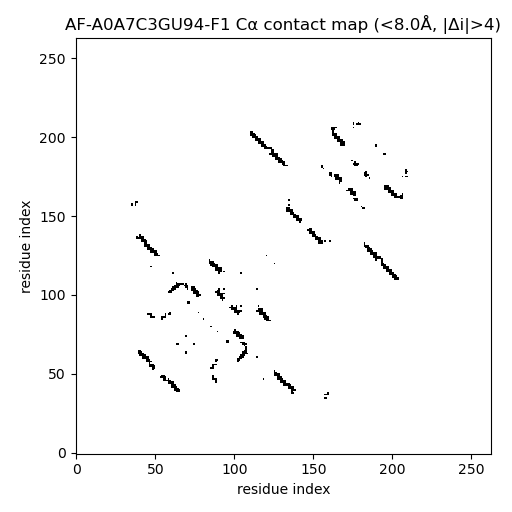-4.783 -10.411 14.400 1.00 94.00 86 PHE A CA 1
ATOM 638 C C . PHE A 1 86 ? -4.787 -8.960 13.930 1.00 94.00 86 PHE A C 1
ATOM 640 O O . PHE A 1 86 ? -5.713 -8.195 14.194 1.00 94.00 86 PHE A O 1
ATOM 647 N N . LEU A 1 87 ? -3.739 -8.626 13.186 1.00 95.94 87 LEU A N 1
ATOM 648 C CA . LEU A 1 87 ? -3.607 -7.414 12.398 1.00 95.94 87 LEU A CA 1
ATOM 649 C C . LEU A 1 87 ? -3.056 -7.822 11.038 1.00 95.94 87 LEU A C 1
ATOM 651 O O . LEU A 1 87 ? -2.079 -8.576 10.974 1.00 95.94 87 LEU A O 1
ATOM 655 N N . ASP A 1 88 ? -3.660 -7.327 9.965 1.00 96.19 88 ASP A N 1
ATOM 656 C CA . ASP A 1 88 ? -3.245 -7.673 8.617 1.00 96.19 88 ASP A CA 1
ATOM 657 C C . ASP A 1 88 ? -3.432 -6.549 7.590 1.00 96.19 88 ASP A C 1
ATOM 659 O O . ASP A 1 88 ? -4.238 -5.646 7.784 1.00 96.19 88 ASP A O 1
ATOM 663 N N . VAL A 1 89 ? -2.689 -6.624 6.486 1.00 97.31 89 VAL A N 1
ATOM 664 C CA . VAL A 1 89 ? -2.882 -5.839 5.264 1.00 97.31 89 VAL A CA 1
ATOM 665 C C . VAL A 1 89 ? -3.007 -6.809 4.094 1.00 97.31 89 VAL A C 1
ATOM 667 O O . VAL A 1 89 ? -2.112 -7.631 3.874 1.00 97.31 89 VAL A O 1
ATOM 670 N N . VAL A 1 90 ? -4.110 -6.719 3.351 1.00 97.38 90 VAL A N 1
ATOM 671 C CA . VAL A 1 90 ? -4.401 -7.617 2.225 1.00 97.38 90 VAL A CA 1
ATOM 672 C C . VAL A 1 90 ? -4.937 -6.867 1.011 1.00 97.38 90 VAL A C 1
ATOM 674 O O . VAL A 1 90 ? -5.658 -5.885 1.152 1.00 97.38 90 VAL A O 1
ATOM 677 N N . PHE A 1 91 ? -4.640 -7.376 -0.179 1.00 97.94 91 PHE A N 1
ATOM 678 C CA . PHE A 1 91 ? -5.285 -6.998 -1.436 1.00 97.94 91 PHE A CA 1
ATOM 679 C C . PHE A 1 91 ? -6.423 -7.981 -1.696 1.00 97.94 91 PHE A C 1
ATOM 681 O O . PHE A 1 91 ? -6.205 -9.197 -1.723 1.00 97.94 91 PHE A O 1
ATOM 688 N N . LYS A 1 92 ? -7.650 -7.479 -1.827 1.00 96.12 92 LYS A N 1
ATOM 689 C CA . LYS A 1 92 ? -8.846 -8.316 -1.962 1.00 96.12 92 LYS A CA 1
ATOM 690 C C . LYS A 1 92 ? -9.257 -8.398 -3.422 1.00 96.12 92 LYS A C 1
ATOM 692 O O . LYS A 1 92 ? -9.554 -7.381 -4.030 1.00 96.12 92 LYS A O 1
ATOM 697 N N . ASN A 1 93 ? -9.329 -9.618 -3.948 1.00 94.56 93 ASN A N 1
ATOM 698 C CA . ASN A 1 93 ? -9.714 -9.900 -5.334 1.00 94.56 93 ASN A CA 1
ATOM 699 C C . ASN A 1 93 ? -9.014 -8.997 -6.372 1.00 94.56 93 ASN A C 1
ATOM 701 O O . ASN A 1 93 ? -9.708 -8.399 -7.197 1.00 94.56 93 ASN A O 1
ATOM 705 N N . PRO A 1 94 ? -7.673 -8.881 -6.337 1.00 94.00 94 PRO A N 1
ATOM 706 C CA . PRO A 1 94 ? -6.946 -8.184 -7.390 1.00 94.00 94 PRO A CA 1
ATOM 707 C C . PRO A 1 94 ? -7.347 -8.733 -8.767 1.00 94.00 94 PRO A C 1
ATOM 709 O O . PRO A 1 94 ? -7.578 -9.937 -8.932 1.00 94.00 94 PRO A O 1
ATOM 712 N N . THR A 1 95 ? -7.470 -7.838 -9.749 1.00 90.44 95 THR A N 1
ATOM 713 C CA . THR A 1 95 ? -7.814 -8.182 -11.138 1.00 90.44 95 THR A CA 1
ATOM 714 C C . THR A 1 95 ? -6.866 -9.262 -11.672 1.00 90.44 95 THR A C 1
ATOM 716 O O . THR A 1 95 ? -5.752 -9.3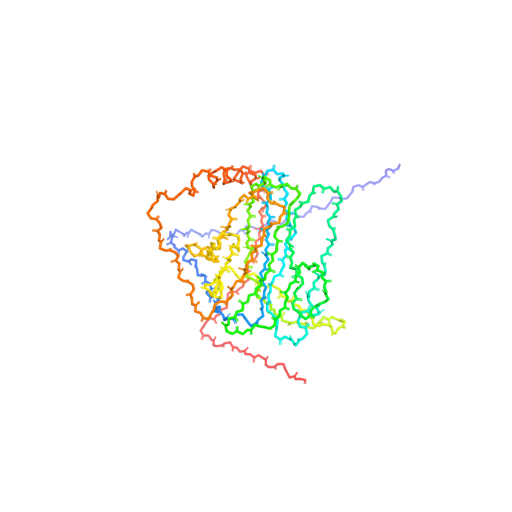97 -11.199 1.00 90.44 95 THR A O 1
ATOM 719 N N . GLY A 1 96 ? -7.295 -10.104 -12.614 1.00 89.19 96 GLY A N 1
ATOM 720 C CA . GLY A 1 96 ? -6.403 -11.117 -13.207 1.00 89.19 96 GLY A CA 1
ATOM 721 C C . GLY A 1 96 ? -6.006 -12.279 -12.281 1.00 89.19 96 GLY A C 1
ATOM 722 O O . GLY A 1 96 ? -5.313 -13.195 -12.720 1.00 89.19 96 GLY A O 1
ATOM 723 N N . LEU A 1 97 ? -6.476 -12.297 -11.031 1.00 94.00 97 LEU A N 1
ATOM 724 C CA . LEU A 1 97 ? -6.235 -13.369 -10.069 1.00 94.00 97 LEU A CA 1
ATOM 725 C C . LEU A 1 97 ? -7.529 -14.063 -9.647 1.00 94.00 97 LEU A C 1
ATOM 727 O O . LEU A 1 97 ? -8.637 -13.548 -9.785 1.00 94.00 97 LEU A O 1
ATOM 731 N N . ALA A 1 98 ? -7.385 -15.274 -9.106 1.00 94.81 98 ALA A N 1
ATOM 732 C CA . ALA A 1 98 ? -8.508 -15.982 -8.507 1.00 94.81 98 ALA A CA 1
ATOM 733 C C . ALA A 1 98 ? -9.033 -15.221 -7.278 1.00 94.81 98 ALA A C 1
ATOM 735 O O . ALA A 1 98 ? -8.249 -14.639 -6.527 1.00 94.81 98 ALA A O 1
ATOM 736 N N . VAL A 1 99 ? -10.344 -15.303 -7.030 1.00 95.38 99 VAL A N 1
ATOM 737 C CA . VAL A 1 99 ? -10.995 -14.722 -5.844 1.00 95.38 99 VAL A CA 1
ATOM 738 C C . VAL A 1 99 ? -10.260 -15.145 -4.567 1.00 95.38 99 VAL A C 1
ATOM 740 O O . VAL A 1 99 ? -9.973 -16.329 -4.363 1.00 95.38 99 VAL A O 1
ATOM 743 N N . GLY A 1 100 ? -9.946 -14.172 -3.715 1.00 95.38 100 GLY A N 1
ATOM 744 C CA . GLY A 1 100 ? -9.195 -14.381 -2.484 1.00 95.38 100 GLY A CA 1
ATOM 745 C C . GLY A 1 100 ? -8.508 -13.123 -1.960 1.00 95.38 100 GLY A C 1
ATOM 746 O O . GLY A 1 100 ? -8.652 -12.026 -2.498 1.00 95.38 100 GLY A O 1
ATOM 747 N N . GLU A 1 101 ? -7.748 -13.311 -0.886 1.00 96.50 101 GLU A N 1
ATOM 748 C CA . GLU A 1 101 ? -6.906 -12.283 -0.276 1.00 96.50 101 GLU A CA 1
ATOM 749 C C . GLU A 1 101 ? -5.443 -12.543 -0.635 1.00 96.50 101 GLU A C 1
ATOM 751 O O . GLU A 1 101 ? -5.006 -13.696 -0.677 1.00 96.50 101 GLU A O 1
ATOM 756 N N . TYR A 1 102 ? -4.689 -11.476 -0.883 1.00 97.31 102 TYR A N 1
ATOM 757 C CA . TYR A 1 102 ? -3.293 -11.519 -1.312 1.00 97.31 102 TYR A CA 1
ATOM 758 C C . TYR A 1 102 ? -2.429 -10.587 -0.454 1.00 97.31 102 TYR A C 1
ATOM 760 O O . TYR A 1 102 ? -2.907 -9.595 0.087 1.00 97.31 102 TYR A O 1
ATOM 768 N N . LYS A 1 103 ? -1.145 -10.918 -0.303 1.00 97.06 103 LYS A N 1
ATOM 769 C CA . LYS A 1 103 ? -0.112 -10.109 0.373 1.00 97.06 103 LYS A CA 1
ATOM 770 C C . LYS A 1 103 ? 0.673 -9.242 -0.581 1.00 97.06 103 LYS A C 1
ATOM 772 O O . LYS A 1 103 ? 1.366 -8.329 -0.133 1.00 97.06 103 LYS A O 1
ATOM 777 N N . SER A 1 104 ? 0.591 -9.550 -1.864 1.00 97.06 104 SER A N 1
ATOM 778 C CA . SER A 1 104 ? 1.139 -8.700 -2.891 1.00 97.06 104 SER A CA 1
ATOM 779 C C . SER A 1 104 ? 0.199 -8.552 -4.066 1.00 97.06 104 SER A C 1
ATOM 781 O O . SER A 1 104 ? -0.577 -9.463 -4.349 1.00 97.06 104 SER A O 1
ATOM 783 N N . ASP A 1 105 ? 0.290 -7.398 -4.714 1.00 96.88 105 ASP A N 1
ATOM 784 C CA . ASP A 1 105 ? -0.405 -7.099 -5.955 1.00 96.88 105 ASP A CA 1
ATOM 785 C C . ASP A 1 105 ? 0.539 -6.351 -6.902 1.00 96.88 105 ASP A C 1
ATOM 787 O O . ASP A 1 105 ? 0.944 -5.214 -6.645 1.00 96.88 105 ASP A O 1
ATOM 791 N N . PHE A 1 106 ? 0.944 -7.034 -7.970 1.00 95.94 106 PHE A N 1
ATOM 792 C CA . PHE A 1 106 ? 1.838 -6.509 -8.995 1.00 95.94 106 PHE A CA 1
ATOM 793 C C . PHE A 1 106 ? 1.125 -6.488 -10.339 1.00 95.94 106 PHE A C 1
ATOM 795 O O . PHE A 1 106 ? 0.548 -7.490 -10.746 1.00 95.94 106 PHE A O 1
ATOM 802 N N . HIS A 1 107 ? 1.222 -5.383 -11.065 1.00 94.44 107 HIS A N 1
ATOM 803 C CA . HIS A 1 107 ? 0.728 -5.306 -12.438 1.00 94.44 107 HIS A CA 1
ATOM 804 C C . HIS A 1 107 ? 1.548 -4.320 -13.270 1.00 94.44 107 HIS A C 1
ATOM 806 O O . HIS A 1 107 ? 2.372 -3.569 -12.745 1.00 94.44 107 HIS A O 1
ATOM 812 N N . THR A 1 108 ? 1.349 -4.335 -14.582 1.00 92.06 108 THR A N 1
ATOM 813 C CA . THR A 1 108 ? 1.860 -3.274 -15.451 1.00 92.06 108 THR A CA 1
ATOM 814 C C . THR A 1 108 ? 1.008 -2.028 -15.248 1.00 92.06 108 THR A C 1
ATOM 816 O O . THR A 1 108 ? -0.217 -2.115 -15.243 1.00 92.06 108 THR A O 1
ATOM 819 N N . THR A 1 109 ? 1.649 -0.873 -15.074 1.00 86.75 109 THR A N 1
ATOM 820 C CA . THR A 1 109 ? 0.930 0.385 -14.850 1.00 86.75 109 THR A CA 1
ATOM 821 C C . THR A 1 109 ? 0.863 1.213 -16.124 1.00 86.75 109 THR A C 1
ATOM 823 O O . THR A 1 109 ? 1.692 1.085 -17.031 1.00 86.75 109 THR A O 1
ATOM 826 N N . THR A 1 110 ? -0.132 2.093 -16.193 1.00 82.56 110 THR A N 1
ATOM 827 C CA . THR A 1 110 ? -0.188 3.153 -17.208 1.00 82.56 110 THR A CA 1
ATOM 828 C C . THR A 1 110 ? 0.218 4.496 -16.591 1.00 82.56 110 THR A C 1
ATOM 830 O O . THR A 1 110 ? 0.745 4.549 -15.483 1.00 82.56 110 THR A O 1
ATOM 833 N N . SER A 1 111 ? -0.023 5.616 -17.280 1.00 81.12 111 SER A N 1
ATOM 834 C CA . SER A 1 111 ? 0.272 6.949 -16.734 1.00 81.12 111 SER A CA 1
ATOM 835 C C . SER A 1 111 ? -0.514 7.290 -15.461 1.00 81.12 111 SER A C 1
ATOM 837 O O . SER A 1 111 ? -0.150 8.231 -14.764 1.00 81.12 111 SER A O 1
ATOM 839 N N . SER A 1 112 ? -1.595 6.567 -15.169 1.00 90.06 112 SER A N 1
ATOM 840 C CA . SER A 1 112 ? -2.309 6.625 -13.894 1.00 90.06 112 SER A CA 1
ATOM 841 C C . SER A 1 112 ? -2.778 5.230 -13.514 1.00 90.06 112 SER A C 1
ATOM 843 O O . SER A 1 112 ? -3.294 4.516 -14.375 1.00 90.06 112 SER A O 1
ATOM 845 N N . ASP A 1 113 ? -2.645 4.859 -12.248 1.00 95.19 113 ASP A N 1
ATOM 846 C CA . ASP A 1 113 ? -3.032 3.527 -11.787 1.00 95.19 113 ASP A CA 1
ATOM 847 C C . ASP A 1 113 ? -3.357 3.504 -10.293 1.00 95.19 113 ASP A C 1
ATOM 849 O O . ASP A 1 113 ? -3.123 4.490 -9.585 1.00 95.19 113 ASP A O 1
ATOM 853 N N . GLY A 1 114 ? -3.881 2.389 -9.790 1.00 96.06 114 GLY A N 1
ATOM 854 C CA . GLY A 1 114 ? -4.106 2.234 -8.364 1.00 96.06 114 GLY A CA 1
ATOM 855 C C . GLY A 1 114 ? -4.235 0.804 -7.859 1.00 96.06 114 GLY A C 1
ATOM 856 O O . GLY A 1 114 ? -4.638 -0.113 -8.566 1.00 96.06 114 GLY A O 1
ATOM 857 N N . TRP A 1 115 ? -3.953 0.660 -6.567 1.00 97.31 115 TRP A N 1
ATOM 858 C CA . TRP A 1 115 ? -4.043 -0.585 -5.814 1.00 97.31 115 TRP A CA 1
ATOM 859 C C . TRP A 1 115 ? -4.993 -0.391 -4.644 1.00 97.31 115 TRP A C 1
ATOM 861 O O . TRP A 1 115 ? -4.805 0.519 -3.834 1.00 97.31 115 TRP A O 1
ATOM 871 N N . GLU A 1 116 ? -5.992 -1.255 -4.524 1.00 98.00 116 GLU A N 1
ATOM 872 C CA . GLU A 1 116 ? -6.889 -1.267 -3.372 1.00 98.00 116 GLU A CA 1
ATOM 873 C C . GLU A 1 116 ? -6.442 -2.332 -2.370 1.00 98.00 116 GLU A C 1
ATOM 875 O O . GLU A 1 116 ? -6.227 -3.493 -2.720 1.00 98.00 116 GLU A O 1
ATOM 880 N N . PHE A 1 117 ? -6.305 -1.939 -1.107 1.00 98.12 117 PHE A N 1
ATOM 881 C CA . PHE A 1 117 ? -5.960 -2.853 -0.027 1.00 98.12 117 PHE A CA 1
ATOM 882 C C . PHE A 1 117 ? -6.765 -2.554 1.231 1.00 98.12 117 PHE A C 1
ATOM 884 O O . PHE A 1 117 ? -7.247 -1.445 1.453 1.00 98.12 117 PHE A O 1
ATOM 891 N N . THR A 1 118 ? -6.880 -3.553 2.093 1.00 98.06 118 THR A N 1
ATOM 892 C CA . THR A 1 118 ? -7.638 -3.481 3.336 1.00 98.06 118 THR A CA 1
ATOM 893 C C . THR A 1 118 ? -6.719 -3.766 4.511 1.00 98.06 118 THR A C 1
ATOM 895 O O . THR A 1 118 ? -6.031 -4.789 4.543 1.00 98.06 118 THR A O 1
ATOM 898 N N . VAL A 1 119 ? -6.731 -2.868 5.494 1.00 97.81 119 VAL A N 1
ATOM 899 C CA . VAL A 1 119 ? -6.185 -3.130 6.826 1.00 97.81 119 VAL A CA 1
ATOM 900 C C . VAL A 1 119 ? -7.264 -3.839 7.636 1.00 97.81 119 VAL A C 1
ATOM 902 O O . VAL A 1 119 ? -8.377 -3.329 7.762 1.00 97.81 119 VAL A O 1
ATOM 905 N N . LYS A 1 120 ? -6.947 -5.016 8.172 1.00 96.50 120 LYS A N 1
ATOM 906 C CA . LYS A 1 120 ? -7.861 -5.854 8.953 1.00 96.50 120 LYS A CA 1
ATOM 907 C C . LYS A 1 120 ? -7.351 -5.971 10.382 1.00 96.50 120 LYS A C 1
ATOM 909 O O . LYS A 1 120 ? -6.163 -6.202 10.587 1.00 96.50 120 LYS A O 1
ATOM 914 N N . SER A 1 121 ? -8.239 -5.864 11.359 1.00 96.06 121 SER A N 1
ATOM 915 C CA . SER A 1 121 ? -7.916 -5.988 12.780 1.00 96.06 121 SER A CA 1
ATOM 916 C C . SER A 1 121 ? -9.020 -6.734 13.513 1.00 96.06 121 SER A C 1
ATOM 918 O O . SER A 1 121 ? -10.201 -6.510 13.253 1.00 96.06 121 SER A O 1
ATOM 920 N N . SER A 1 122 ? -8.646 -7.588 14.464 1.00 95.38 122 SER A N 1
ATOM 921 C CA . SER A 1 122 ? -9.602 -8.167 15.415 1.00 95.38 122 SER A CA 1
ATOM 922 C C . SER A 1 122 ? -10.115 -7.153 16.446 1.00 95.38 122 SER A C 1
ATOM 924 O O . SER A 1 122 ? -11.126 -7.411 17.092 1.00 95.38 122 SER A O 1
ATOM 926 N N . ASP A 1 123 ? -9.410 -6.034 16.635 1.00 95.75 123 ASP A N 1
ATOM 927 C CA . ASP A 1 123 ? -9.800 -4.945 17.534 1.00 95.75 123 ASP A CA 1
ATOM 928 C C . ASP A 1 123 ? -10.347 -3.771 16.720 1.00 95.75 123 ASP A C 1
ATOM 930 O O . ASP A 1 123 ? -9.609 -3.079 16.012 1.00 95.75 123 ASP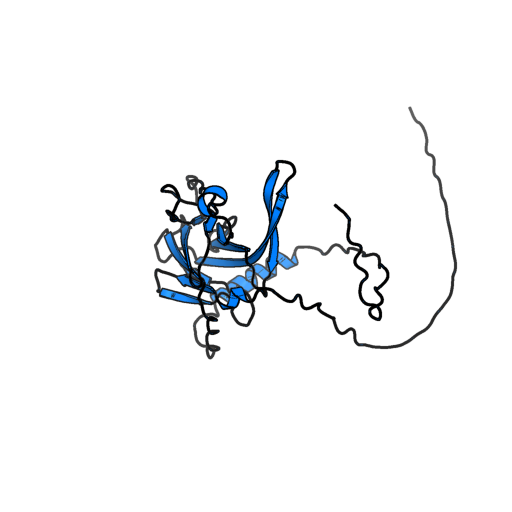 A O 1
ATOM 934 N N . SER A 1 124 ? -11.655 -3.551 16.837 1.00 96.50 124 SER A N 1
ATOM 935 C CA . SER A 1 124 ? -12.374 -2.498 16.126 1.00 96.50 124 SER A CA 1
ATOM 936 C C . SER A 1 124 ? -12.210 -1.104 16.737 1.00 96.50 124 SER A C 1
ATOM 938 O O . SER A 1 124 ? -12.724 -0.130 16.196 1.00 96.50 124 SER A O 1
ATOM 940 N N . SER A 1 125 ? -11.529 -0.998 17.877 1.00 95.38 125 SER A N 1
ATOM 941 C CA . SER A 1 125 ? -11.248 0.260 18.577 1.00 95.38 125 SER A CA 1
ATOM 942 C C . SER A 1 125 ? -9.775 0.669 18.517 1.00 95.38 125 SER A C 1
ATOM 944 O O . SER A 1 125 ? -9.401 1.702 19.074 1.00 95.38 125 SER A O 1
ATOM 946 N N . ALA A 1 126 ? -8.940 -0.127 17.846 1.00 94.81 126 ALA A N 1
ATOM 947 C CA . ALA A 1 126 ? -7.500 0.071 17.802 1.00 94.81 126 ALA A CA 1
ATOM 948 C C . ALA A 1 126 ? -7.092 1.373 17.088 1.00 94.81 126 ALA A C 1
ATOM 950 O O . ALA A 1 126 ? -7.622 1.723 16.028 1.00 94.81 126 ALA A O 1
ATOM 951 N N . ASP A 1 127 ? -6.100 2.052 17.673 1.00 96.31 127 ASP A N 1
ATOM 952 C CA . ASP A 1 127 ? -5.386 3.170 17.060 1.00 96.31 127 ASP A CA 1
ATOM 953 C C . ASP A 1 127 ? -4.255 2.618 16.181 1.00 96.31 127 ASP A C 1
ATOM 955 O O . ASP A 1 127 ? -3.317 1.968 16.666 1.00 96.31 127 ASP A O 1
ATOM 959 N N . MET A 1 128 ? -4.341 2.909 14.887 1.00 97.12 128 MET A N 1
ATOM 960 C CA . MET A 1 128 ? -3.485 2.366 13.844 1.00 97.12 128 MET A CA 1
ATOM 961 C C . MET A 1 128 ? -2.510 3.404 13.302 1.00 97.12 128 MET A C 1
ATOM 963 O O . MET A 1 128 ? -2.846 4.577 13.130 1.00 97.12 128 MET A O 1
ATOM 967 N N . ILE A 1 129 ? -1.318 2.936 12.941 1.00 98.00 129 ILE A N 1
ATOM 968 C CA . ILE A 1 129 ? -0.370 3.656 12.091 1.00 98.00 129 ILE A CA 1
ATOM 969 C C . ILE A 1 129 ? -0.192 2.848 10.810 1.00 98.00 129 ILE A C 1
ATOM 971 O O . ILE A 1 129 ? 0.244 1.697 10.842 1.00 98.00 129 ILE A O 1
ATOM 975 N N . LEU A 1 130 ? -0.502 3.462 9.676 1.00 97.69 130 LEU A N 1
ATOM 976 C CA . LEU A 1 130 ? -0.192 2.950 8.352 1.00 97.69 130 LEU A CA 1
ATOM 977 C C . LEU A 1 130 ? 1.024 3.692 7.809 1.00 97.69 130 LEU A C 1
ATOM 979 O O . LEU A 1 130 ? 1.016 4.909 7.645 1.00 97.69 130 LEU A O 1
ATOM 983 N N . SER A 1 131 ? 2.076 2.937 7.533 1.00 95.88 131 SER A N 1
ATOM 984 C CA . SER A 1 131 ? 3.351 3.447 7.039 1.00 95.88 131 SER A CA 1
ATOM 985 C C . SER A 1 131 ? 3.734 2.730 5.753 1.00 95.88 131 SER A C 1
ATOM 987 O O . SER A 1 131 ? 3.405 1.558 5.549 1.00 95.88 131 SER A O 1
ATOM 989 N N . TRP A 1 132 ? 4.469 3.413 4.885 1.00 93.56 132 TRP A N 1
ATOM 990 C CA . TRP A 1 132 ? 5.132 2.797 3.744 1.00 93.56 132 TRP A CA 1
ATOM 991 C C . TRP A 1 132 ? 6.634 2.888 3.956 1.00 93.56 132 TRP A C 1
ATOM 993 O O . TRP A 1 132 ? 7.193 3.964 4.142 1.00 93.56 132 TRP A O 1
ATOM 1003 N N . ARG A 1 133 ? 7.342 1.755 3.926 1.00 83.69 133 ARG A N 1
ATOM 1004 C CA . ARG A 1 133 ? 8.798 1.755 4.177 1.00 83.69 133 ARG A CA 1
ATOM 1005 C C . ARG A 1 133 ? 9.598 2.431 3.068 1.00 83.69 133 ARG A C 1
ATOM 1007 O O . ARG A 1 133 ? 10.803 2.592 3.230 1.00 83.69 133 ARG A O 1
ATOM 1014 N N . GLY A 1 134 ? 8.965 2.830 1.977 1.00 82.06 134 GLY A N 1
ATOM 1015 C CA . GLY A 1 134 ? 9.597 3.473 0.838 1.00 82.06 134 GLY A CA 1
ATOM 1016 C C . GLY A 1 134 ? 9.403 2.690 -0.442 1.00 82.06 134 GLY A C 1
ATOM 1017 O O . GLY A 1 134 ? 8.885 1.572 -0.430 1.00 82.06 134 GLY A O 1
ATOM 1018 N N . LEU A 1 135 ? 9.857 3.312 -1.522 1.00 93.62 135 LEU A N 1
ATOM 1019 C CA . LEU A 1 135 ? 9.915 2.708 -2.837 1.00 93.62 135 LEU A CA 1
ATOM 1020 C C . LEU A 1 135 ? 11.199 1.890 -2.959 1.00 93.62 135 LEU A C 1
ATOM 1022 O O . LEU A 1 135 ? 12.283 2.333 -2.573 1.00 93.62 135 LEU A O 1
ATOM 1026 N N . TYR A 1 136 ? 11.075 0.683 -3.485 1.00 95.50 136 TYR A N 1
ATOM 1027 C CA . TYR A 1 136 ? 12.191 -0.175 -3.840 1.00 95.50 136 TYR A CA 1
ATOM 1028 C C . TYR A 1 136 ? 12.247 -0.251 -5.353 1.00 95.50 136 TYR A C 1
ATOM 1030 O O . TYR A 1 136 ? 11.285 -0.680 -5.978 1.00 95.50 136 TYR A O 1
ATOM 1038 N N . VAL A 1 137 ? 13.363 0.177 -5.933 1.00 95.88 137 VAL A N 1
ATOM 1039 C CA . VAL A 1 137 ? 13.645 -0.015 -7.355 1.00 95.88 137 VAL A CA 1
ATOM 1040 C C . VAL A 1 137 ? 14.054 -1.465 -7.550 1.00 95.88 137 VAL A C 1
ATOM 1042 O O . VAL A 1 137 ? 14.898 -1.973 -6.803 1.00 95.88 137 VAL A O 1
ATOM 1045 N N . LEU A 1 138 ? 13.446 -2.117 -8.532 1.00 95.25 138 LEU A N 1
ATOM 1046 C CA . LEU A 1 138 ? 13.697 -3.512 -8.853 1.00 95.25 138 LEU A CA 1
ATOM 1047 C C . LEU A 1 138 ? 14.631 -3.589 -10.058 1.00 95.25 138 LEU A C 1
ATOM 1049 O O . LEU A 1 138 ? 14.469 -2.860 -11.034 1.00 95.25 138 LEU A O 1
ATOM 1053 N N . SER A 1 139 ? 15.649 -4.439 -9.960 1.00 93.00 139 SER A N 1
ATOM 1054 C CA . SER A 1 139 ? 16.558 -4.732 -11.068 1.00 93.00 139 SER A CA 1
ATOM 1055 C C . SER A 1 139 ? 16.520 -6.232 -11.354 1.00 93.00 139 SER A C 1
ATOM 1057 O O . SER A 1 139 ? 16.882 -7.006 -10.458 1.00 93.00 139 SER A O 1
ATOM 1059 N N . PRO A 1 140 ? 16.075 -6.650 -12.552 1.00 92.69 140 PRO A N 1
ATOM 1060 C CA . PRO A 1 140 ? 15.921 -8.059 -12.874 1.00 92.69 140 PRO A CA 1
ATOM 1061 C C . PRO A 1 140 ? 17.279 -8.751 -13.019 1.00 92.69 140 PRO A C 1
ATOM 1063 O O . PRO A 1 140 ? 18.251 -8.176 -13.517 1.00 92.69 140 PRO A O 1
ATOM 1066 N N . TYR A 1 141 ? 17.337 -10.010 -12.604 1.00 93.38 141 TYR A N 1
ATOM 1067 C CA . TYR A 1 141 ? 18.447 -10.924 -12.839 1.00 93.38 141 TYR A CA 1
ATOM 1068 C C . TYR A 1 141 ? 17.925 -12.354 -13.005 1.00 93.38 141 TYR A C 1
ATOM 1070 O O . TYR A 1 141 ? 16.853 -12.697 -12.512 1.00 93.38 141 TYR A O 1
ATOM 1078 N N . ILE A 1 142 ? 18.697 -13.203 -13.681 1.00 94.44 142 ILE A N 1
ATOM 1079 C CA . ILE A 1 142 ? 18.387 -14.629 -13.811 1.00 94.44 142 ILE A CA 1
ATOM 1080 C C . ILE A 1 142 ? 19.165 -15.397 -12.743 1.00 94.44 142 ILE A C 1
ATOM 1082 O O . ILE A 1 142 ? 20.388 -15.264 -12.654 1.00 94.44 142 ILE A O 1
ATOM 1086 N N . ASP A 1 143 ? 18.465 -16.165 -11.907 1.00 93.88 143 ASP A N 1
ATOM 1087 C CA . ASP A 1 143 ? 19.099 -17.009 -10.892 1.00 93.88 143 ASP A CA 1
ATOM 1088 C C . ASP A 1 143 ? 19.711 -18.291 -11.486 1.00 93.88 143 ASP A C 1
ATOM 1090 O O . ASP A 1 143 ? 19.553 -18.608 -12.664 1.00 93.88 143 ASP A O 1
ATOM 1094 N N . GLU A 1 144 ? 20.430 -19.056 -10.661 1.00 95.75 144 GLU A N 1
ATOM 1095 C CA . GLU A 1 144 ? 21.090 -20.304 -11.078 1.00 95.75 144 GLU A CA 1
ATOM 1096 C C . GLU A 1 144 ? 20.112 -21.371 -11.604 1.00 95.75 144 GLU A C 1
ATOM 1098 O O . GLU A 1 144 ? 20.530 -22.325 -12.258 1.00 95.75 144 GLU A O 1
ATOM 1103 N N . GLN A 1 145 ? 18.813 -21.230 -11.322 1.00 94.81 145 GLN A N 1
ATOM 1104 C CA . GLN A 1 145 ? 17.757 -22.123 -11.795 1.00 94.81 145 GLN A CA 1
ATOM 1105 C C . GLN A 1 145 ? 17.060 -21.589 -13.056 1.00 94.81 145 GLN A C 1
ATOM 1107 O O . GLN A 1 145 ? 16.053 -22.158 -13.476 1.00 94.81 145 GLN A O 1
ATOM 1112 N N . GLY A 1 146 ? 17.574 -20.514 -13.662 1.00 92.19 146 GLY A N 1
ATOM 1113 C CA . GLY A 1 146 ? 17.017 -19.924 -14.877 1.00 92.19 146 GLY A CA 1
ATOM 1114 C C . GLY A 1 146 ? 15.741 -19.115 -14.645 1.00 92.19 146 GLY A C 1
ATOM 1115 O O . GLY A 1 146 ? 15.005 -18.873 -15.598 1.00 92.19 146 GLY A O 1
ATOM 1116 N N . ARG A 1 147 ? 15.444 -18.720 -13.401 1.00 89.19 147 ARG A N 1
ATOM 1117 C CA . ARG A 1 147 ? 14.238 -17.949 -13.066 1.00 89.19 147 ARG A CA 1
ATOM 1118 C C . ARG A 1 147 ? 14.568 -16.468 -12.984 1.00 89.19 147 ARG A C 1
ATOM 1120 O O . ARG A 1 147 ? 15.602 -16.102 -12.425 1.00 89.19 147 ARG A O 1
ATOM 1127 N N . GLU A 1 148 ? 13.659 -15.628 -13.464 1.00 88.56 148 GLU A N 1
ATOM 1128 C CA . GLU A 1 148 ? 13.754 -14.188 -13.244 1.00 88.56 148 GLU A CA 1
ATOM 1129 C C . GLU A 1 148 ? 13.497 -13.852 -11.768 1.00 88.56 148 GLU A C 1
ATOM 1131 O O . GLU A 1 148 ? 12.570 -14.353 -11.123 1.00 88.56 148 GLU A O 1
ATOM 1136 N N . ARG A 1 149 ? 14.383 -13.034 -11.209 1.00 91.69 149 ARG A N 1
ATOM 1137 C CA . ARG A 1 149 ? 14.400 -12.556 -9.828 1.00 91.69 149 ARG A CA 1
ATOM 1138 C C . ARG A 1 149 ? 14.762 -11.078 -9.828 1.00 91.69 149 ARG A C 1
ATOM 1140 O O . ARG A 1 149 ? 15.253 -10.563 -10.823 1.00 91.69 149 ARG A O 1
ATOM 1147 N N . TYR A 1 150 ? 14.585 -10.409 -8.692 1.00 94.00 150 TYR A N 1
ATOM 1148 C CA . TYR A 1 150 ? 14.866 -8.980 -8.585 1.00 94.00 150 TYR A CA 1
ATOM 1149 C C . TYR A 1 150 ? 15.809 -8.674 -7.431 1.00 94.00 150 TYR A C 1
ATOM 1151 O O . TYR A 1 150 ? 15.626 -9.145 -6.305 1.00 94.00 150 TYR A O 1
ATOM 1159 N N . HIS A 1 151 ? 16.810 -7.846 -7.708 1.00 95.25 151 HIS A N 1
ATOM 1160 C CA . HIS A 1 151 ? 17.499 -7.101 -6.668 1.00 95.25 151 HIS A CA 1
ATOM 1161 C C . HIS A 1 151 ? 16.654 -5.892 -6.281 1.00 95.25 151 HIS A C 1
ATOM 1163 O O . HIS A 1 151 ? 16.169 -5.165 -7.146 1.00 95.25 151 HIS A O 1
ATOM 1169 N N . GLU A 1 152 ? 16.497 -5.670 -4.979 1.00 95.38 152 GLU A N 1
ATOM 1170 C CA . GLU A 1 152 ? 15.722 -4.553 -4.451 1.00 95.38 152 GLU A CA 1
ATOM 1171 C C . GLU A 1 152 ? 16.641 -3.457 -3.910 1.00 95.38 152 GLU A C 1
ATOM 1173 O O . GLU A 1 152 ? 17.456 -3.690 -3.011 1.00 95.38 152 GLU A O 1
ATOM 1178 N N . TYR A 1 153 ? 16.448 -2.231 -4.388 1.00 94.31 153 TYR A N 1
ATOM 1179 C CA . TYR A 1 153 ? 17.185 -1.058 -3.929 1.00 94.31 153 TYR A CA 1
ATOM 1180 C C . TYR A 1 153 ? 16.219 -0.032 -3.361 1.00 94.31 153 TYR A C 1
ATOM 1182 O O . TYR A 1 153 ? 15.475 0.624 -4.088 1.00 94.31 153 TYR A O 1
ATOM 1190 N N . ARG A 1 154 ? 16.229 0.126 -2.037 1.00 93.44 154 ARG A N 1
ATOM 1191 C CA . ARG A 1 154 ? 15.387 1.119 -1.368 1.00 93.44 154 ARG A CA 1
ATOM 1192 C C . ARG A 1 154 ? 15.810 2.532 -1.784 1.00 93.44 154 ARG A C 1
ATOM 1194 O O . ARG A 1 154 ? 16.930 2.943 -1.484 1.00 93.44 154 ARG A O 1
ATOM 1201 N N . SER A 1 155 ? 14.896 3.285 -2.387 1.00 90.62 155 SER A N 1
ATOM 1202 C CA . SER A 1 155 ? 15.033 4.713 -2.667 1.00 90.62 155 SER A CA 1
ATOM 1203 C C . SER A 1 155 ? 13.894 5.489 -1.998 1.00 90.62 155 SER A C 1
ATOM 1205 O O . SER A 1 155 ? 12.726 5.400 -2.365 1.00 90.62 155 SER A O 1
ATOM 1207 N N . MET A 1 156 ? 14.259 6.267 -0.978 1.00 86.88 156 MET A N 1
ATOM 1208 C CA . MET A 1 156 ? 13.336 7.148 -0.249 1.00 86.88 156 MET A CA 1
ATOM 1209 C C . MET A 1 156 ? 13.183 8.521 -0.907 1.00 86.88 156 MET A C 1
ATOM 1211 O O . MET A 1 156 ? 12.333 9.301 -0.493 1.00 86.88 156 MET A O 1
ATOM 1215 N N . THR A 1 157 ? 14.042 8.829 -1.876 1.00 88.12 157 THR A N 1
ATOM 1216 C CA . THR A 1 157 ? 14.084 10.108 -2.588 1.00 88.12 157 THR A CA 1
ATOM 1217 C C . THR A 1 157 ? 13.528 10.011 -4.001 1.00 88.12 157 THR A C 1
ATOM 1219 O O . THR A 1 157 ? 13.372 11.052 -4.631 1.00 88.12 157 THR A O 1
ATOM 1222 N N . ASN A 1 158 ? 13.164 8.799 -4.451 1.00 90.62 158 ASN A N 1
ATOM 1223 C CA . ASN A 1 158 ? 12.731 8.547 -5.817 1.00 90.62 158 ASN A CA 1
ATOM 1224 C C . ASN A 1 158 ? 11.641 9.544 -6.250 1.00 90.62 158 ASN A C 1
ATOM 1226 O O . ASN A 1 158 ? 10.619 9.646 -5.559 1.00 90.62 158 ASN A O 1
ATOM 1230 N N . PRO A 1 159 ? 11.796 10.215 -7.408 1.00 90.38 159 PRO A N 1
ATOM 1231 C CA . PRO A 1 159 ? 10.820 11.183 -7.892 1.00 90.38 159 PRO A CA 1
ATOM 1232 C C . PRO A 1 159 ? 9.406 10.615 -8.018 1.00 90.38 159 PRO A C 1
ATOM 1234 O O . PRO A 1 159 ? 8.447 11.364 -7.843 1.00 90.38 159 PRO A O 1
ATOM 1237 N N . LEU A 1 160 ? 9.257 9.306 -8.255 1.00 91.94 160 LEU A N 1
ATOM 1238 C CA . LEU A 1 160 ? 7.958 8.645 -8.375 1.00 91.94 160 LEU A CA 1
ATOM 1239 C C . LEU A 1 160 ? 7.090 8.811 -7.116 1.00 91.94 160 LEU A C 1
ATOM 1241 O O . LEU A 1 160 ? 5.876 8.942 -7.228 1.00 91.94 160 LEU A O 1
ATOM 1245 N N . LEU A 1 161 ? 7.698 8.912 -5.927 1.00 92.62 161 LEU A N 1
ATOM 1246 C CA . LEU A 1 161 ? 6.965 9.147 -4.676 1.00 92.62 161 LEU A CA 1
ATOM 1247 C C . LEU A 1 161 ? 6.186 10.474 -4.698 1.00 92.62 161 LEU A C 1
ATOM 1249 O O . LEU A 1 161 ? 5.161 10.591 -4.035 1.00 92.62 161 LEU A O 1
ATOM 1253 N N . SER A 1 162 ? 6.632 11.469 -5.473 1.00 92.31 162 SER A N 1
ATOM 1254 C CA . SER A 1 162 ? 5.919 12.748 -5.621 1.00 92.31 162 SER A CA 1
ATOM 1255 C C . SER A 1 162 ? 4.660 12.657 -6.490 1.00 92.31 162 SER A C 1
ATOM 1257 O O . SER A 1 162 ? 3.869 13.593 -6.509 1.00 92.31 162 SER A O 1
ATOM 1259 N N . TYR A 1 163 ? 4.444 11.531 -7.171 1.00 93.88 163 TYR A N 1
ATOM 1260 C CA . TYR A 1 163 ? 3.271 11.257 -8.004 1.00 93.88 163 TYR A CA 1
ATOM 1261 C C . TYR A 1 163 ? 2.274 10.329 -7.308 1.00 93.88 163 TYR A C 1
ATOM 1263 O O . TYR A 1 163 ? 1.332 9.868 -7.938 1.00 93.88 163 TYR A O 1
ATOM 1271 N N . MET A 1 164 ? 2.476 10.004 -6.030 1.00 95.44 164 MET A N 1
ATOM 1272 C CA . MET A 1 164 ? 1.681 8.990 -5.344 1.00 95.44 164 MET A CA 1
ATOM 1273 C C . MET A 1 164 ? 0.875 9.573 -4.187 1.00 95.44 164 MET A C 1
ATOM 1275 O O . MET A 1 164 ? 1.396 10.353 -3.379 1.00 95.44 164 MET A O 1
ATOM 1279 N N . THR A 1 165 ? -0.368 9.118 -4.044 1.00 96.75 165 THR A N 1
ATOM 1280 C CA . THR A 1 165 ? -1.174 9.333 -2.836 1.00 96.75 165 THR A CA 1
ATOM 1281 C C . THR A 1 165 ? -1.707 8.026 -2.283 1.00 96.75 165 THR A C 1
ATOM 1283 O O . THR A 1 165 ? -1.955 7.061 -3.003 1.00 96.75 165 THR A O 1
ATOM 1286 N N . LEU A 1 166 ? -1.919 8.022 -0.976 1.00 97.50 166 LEU A N 1
ATOM 1287 C CA . LEU A 1 166 ? -2.785 7.077 -0.302 1.00 97.50 166 LEU A CA 1
ATOM 1288 C C . LEU A 1 166 ? -4.146 7.749 -0.102 1.00 97.50 166 LEU A C 1
ATOM 1290 O O . LEU A 1 166 ? -4.206 8.897 0.323 1.00 97.50 166 LEU A O 1
ATOM 1294 N N . ILE A 1 167 ? -5.235 7.044 -0.378 1.00 97.94 167 ILE A N 1
ATOM 1295 C CA . ILE A 1 167 ? -6.598 7.513 -0.130 1.00 97.94 167 ILE A CA 1
ATOM 1296 C C . ILE A 1 167 ? -7.238 6.587 0.895 1.00 97.94 167 ILE A C 1
ATOM 1298 O O . ILE A 1 167 ? -7.333 5.383 0.660 1.00 97.94 167 ILE A O 1
ATOM 1302 N N . ASP A 1 168 ? -7.698 7.135 2.015 1.00 98.00 168 ASP A N 1
ATOM 1303 C CA . ASP A 1 168 ? -8.608 6.425 2.913 1.00 98.00 168 ASP A CA 1
ATOM 1304 C C . ASP A 1 168 ? -10.015 6.462 2.314 1.00 98.00 168 ASP A C 1
ATOM 1306 O O . ASP A 1 168 ? -10.655 7.514 2.272 1.00 98.00 168 ASP A O 1
ATOM 1310 N N . VAL A 1 169 ? -10.498 5.310 1.846 1.00 97.69 169 VAL A N 1
ATOM 1311 C CA . VAL A 1 169 ? -11.770 5.206 1.115 1.00 97.69 169 VAL A CA 1
ATOM 1312 C C . VAL A 1 169 ? -12.956 5.570 2.006 1.00 97.69 169 VAL A C 1
ATOM 1314 O O . VAL A 1 169 ? -13.938 6.130 1.524 1.00 97.69 169 VAL A O 1
ATOM 1317 N N . SER A 1 170 ? -12.864 5.300 3.309 1.00 93.31 170 SER A N 1
ATOM 1318 C CA . SER A 1 170 ? -13.963 5.550 4.248 1.00 93.31 170 SER A CA 1
ATOM 1319 C C . SER A 1 170 ? -14.207 7.041 4.498 1.00 93.31 170 SER A C 1
ATOM 1321 O O . SER A 1 170 ? -15.348 7.464 4.668 1.00 93.31 170 SER A O 1
ATOM 1323 N N . THR A 1 171 ? -13.142 7.847 4.490 1.00 94.50 171 THR A N 1
ATOM 1324 C CA . THR A 1 171 ? -13.201 9.291 4.770 1.00 94.50 171 THR A CA 1
ATOM 1325 C C . THR A 1 171 ? -12.986 10.150 3.530 1.00 94.50 171 THR A C 1
ATOM 1327 O O . THR A 1 171 ? -13.143 11.368 3.598 1.00 94.50 171 THR A O 1
ATOM 1330 N N . ASN A 1 172 ? -12.612 9.531 2.407 1.00 95.31 172 ASN A N 1
ATOM 1331 C CA . ASN A 1 172 ? -12.127 10.196 1.202 1.00 95.31 172 ASN A CA 1
ATOM 1332 C C . ASN A 1 172 ? -10.968 11.175 1.488 1.00 95.31 172 ASN A C 1
ATOM 1334 O O . ASN A 1 172 ? -10.823 12.204 0.827 1.00 95.31 172 ASN A O 1
ATOM 1338 N N . THR A 1 173 ? -10.158 10.871 2.507 1.00 94.44 173 THR A N 1
ATOM 1339 C CA . THR A 1 173 ? -8.975 11.663 2.849 1.00 94.44 173 THR A CA 1
ATOM 1340 C C . THR A 1 173 ? -7.834 11.255 1.934 1.00 94.44 173 THR A C 1
ATOM 1342 O O . THR A 1 173 ? -7.475 10.079 1.888 1.00 94.44 173 THR A O 1
ATOM 1345 N N . GLU A 1 174 ? -7.236 12.223 1.244 1.00 95.38 174 GLU A N 1
ATOM 1346 C CA . GLU A 1 174 ? -6.002 12.022 0.488 1.00 95.38 174 GLU A CA 1
ATOM 1347 C C . GLU A 1 174 ? -4.783 12.333 1.358 1.00 95.38 174 GLU A C 1
ATOM 1349 O O . GLU A 1 174 ? -4.688 13.383 1.998 1.00 95.38 174 GLU A O 1
ATOM 1354 N N . ILE A 1 175 ? -3.831 11.408 1.365 1.00 94.94 175 ILE A N 1
ATOM 1355 C CA . ILE A 1 175 ? -2.587 11.484 2.112 1.00 94.94 175 ILE A CA 1
ATOM 1356 C C . ILE A 1 175 ? -1.438 11.452 1.101 1.00 94.94 175 ILE A C 1
ATOM 1358 O O . ILE A 1 175 ? -1.252 10.447 0.409 1.00 94.94 175 ILE A O 1
ATOM 1362 N N . PRO A 1 176 ? -0.642 12.527 0.988 1.00 94.31 176 PRO A N 1
ATOM 1363 C CA . PRO A 1 176 ? 0.505 12.532 0.097 1.00 94.31 176 PRO A CA 1
ATOM 1364 C C . PRO A 1 176 ? 1.562 11.550 0.603 1.00 94.31 176 PRO A C 1
ATOM 1366 O O . PRO A 1 176 ? 1.817 11.448 1.808 1.00 94.31 176 PRO A O 1
ATOM 1369 N N . THR A 1 177 ? 2.223 10.873 -0.335 1.00 92.88 177 THR A N 1
ATOM 1370 C CA . THR A 1 177 ? 3.302 9.921 -0.028 1.00 92.88 177 THR A CA 1
ATOM 1371 C C . THR A 1 177 ? 4.498 10.605 0.641 1.00 92.88 177 THR A C 1
ATOM 1373 O O . THR A 1 177 ? 5.194 9.999 1.462 1.00 92.88 177 THR A O 1
ATOM 1376 N N . LEU A 1 178 ? 4.722 11.880 0.306 1.00 90.50 178 LEU A N 1
ATOM 1377 C CA . LEU A 1 178 ? 5.754 12.733 0.880 1.00 90.50 178 LEU A CA 1
ATOM 1378 C C . LEU A 1 178 ? 5.128 13.911 1.631 1.00 90.50 178 LEU A C 1
ATOM 1380 O O . LEU A 1 178 ? 4.300 14.641 1.090 1.00 90.50 178 LEU A O 1
ATOM 1384 N N . LEU A 1 179 ? 5.597 14.150 2.852 1.00 87.81 179 LEU A N 1
ATOM 1385 C CA . LEU A 1 179 ? 5.318 15.345 3.637 1.00 87.81 179 LEU A CA 1
ATOM 1386 C C . LEU A 1 179 ? 6.654 15.999 3.992 1.00 87.81 179 LEU A C 1
ATOM 1388 O O . LEU A 1 179 ? 7.535 15.357 4.563 1.00 87.81 179 LEU A O 1
ATOM 1392 N N . ASN A 1 180 ? 6.833 17.267 3.612 1.00 85.31 180 ASN A N 1
ATOM 1393 C CA . ASN A 1 180 ? 8.082 18.016 3.818 1.00 85.31 180 ASN A CA 1
ATOM 1394 C C . ASN A 1 180 ? 9.341 17.293 3.287 1.00 85.31 180 ASN A C 1
ATOM 1396 O O . ASN A 1 180 ? 10.406 17.345 3.898 1.00 85.31 180 ASN A O 1
ATOM 1400 N N . GLY A 1 181 ? 9.218 16.585 2.157 1.00 83.81 181 GLY A N 1
ATOM 1401 C CA . GLY A 1 181 ? 10.322 15.838 1.536 1.00 83.81 181 GLY A CA 1
ATOM 1402 C C . GLY A 1 181 ? 10.685 14.522 2.233 1.00 83.81 181 GLY A C 1
ATOM 1403 O O . GLY A 1 181 ? 11.637 13.859 1.827 1.00 83.81 181 GLY A O 1
ATOM 1404 N N . THR A 1 182 ? 9.934 14.125 3.259 1.00 87.00 182 THR A N 1
ATOM 1405 C CA . THR A 1 182 ? 10.070 12.831 3.936 1.00 87.00 182 THR A CA 1
ATOM 1406 C C . THR A 1 182 ? 8.862 11.955 3.661 1.00 87.00 182 THR A C 1
ATOM 1408 O O . THR A 1 182 ? 7.766 12.464 3.446 1.00 87.00 182 THR A O 1
ATOM 1411 N N . VAL A 1 183 ? 9.057 10.639 3.662 1.00 88.88 183 VAL A N 1
ATOM 1412 C CA . VAL A 1 183 ? 7.949 9.686 3.570 1.00 88.88 183 VAL A CA 1
ATOM 1413 C C . VAL A 1 183 ? 6.983 9.907 4.731 1.00 88.88 183 VAL A C 1
ATOM 1415 O O . VAL A 1 183 ? 7.407 9.972 5.883 1.00 88.88 183 VAL A O 1
ATOM 1418 N N . ASN A 1 184 ? 5.709 10.081 4.393 1.00 92.38 184 ASN A N 1
ATOM 1419 C CA . ASN A 1 184 ? 4.653 10.342 5.357 1.00 92.38 184 ASN A CA 1
ATOM 1420 C C . ASN A 1 184 ? 4.142 9.029 5.983 1.00 92.38 184 ASN A C 1
ATOM 1422 O O . ASN A 1 184 ? 4.434 7.929 5.513 1.00 92.38 184 ASN A O 1
ATOM 1426 N N . GLU A 1 185 ? 3.373 9.161 7.053 1.00 94.62 185 GLU A N 1
ATOM 1427 C CA . GLU A 1 185 ? 2.633 8.074 7.691 1.00 94.62 185 GLU A CA 1
ATOM 1428 C C . GLU A 1 185 ? 1.200 8.550 7.932 1.00 94.62 185 GLU A C 1
ATOM 1430 O O . GLU A 1 185 ? 0.930 9.752 8.001 1.00 94.62 185 GLU A O 1
ATOM 1435 N N . TYR A 1 186 ? 0.265 7.614 8.061 1.00 96.12 186 TYR A N 1
ATOM 1436 C CA . TYR A 1 186 ? -1.133 7.923 8.317 1.00 96.12 186 TYR A CA 1
ATOM 1437 C C . TYR A 1 186 ? -1.611 7.273 9.610 1.00 96.12 186 TYR A C 1
ATOM 1439 O O . TYR A 1 186 ? -1.508 6.061 9.781 1.00 96.12 186 TYR A O 1
ATOM 1447 N N . VAL A 1 187 ? -2.147 8.088 10.516 1.00 96.44 187 VAL A N 1
ATOM 1448 C CA . VAL A 1 187 ? -2.708 7.638 11.793 1.00 96.44 187 VAL A CA 1
ATOM 1449 C C . VAL A 1 187 ? -4.226 7.703 11.716 1.00 96.44 187 VAL A C 1
ATOM 1451 O O . VAL A 1 187 ? -4.779 8.729 11.319 1.00 96.44 187 VAL A O 1
ATOM 1454 N N . PHE A 1 188 ? -4.894 6.625 12.116 1.00 96.50 188 PHE A N 1
ATOM 1455 C CA . PHE A 1 188 ? -6.353 6.522 12.114 1.00 96.50 188 PHE A CA 1
ATOM 1456 C C . PHE A 1 188 ? -6.834 5.574 13.217 1.00 96.50 188 PHE A C 1
ATOM 1458 O O . PHE A 1 188 ? -6.064 4.758 13.715 1.00 96.50 188 PHE A O 1
ATOM 1465 N N . ASN A 1 189 ? -8.106 5.670 13.597 1.00 96.12 189 ASN A N 1
ATOM 1466 C CA . ASN A 1 189 ? -8.758 4.691 14.466 1.00 96.12 189 ASN A CA 1
ATOM 1467 C C . ASN A 1 189 ? -9.590 3.729 13.610 1.00 96.12 189 ASN A C 1
ATOM 1469 O O . ASN A 1 189 ? -10.047 4.094 12.533 1.00 96.12 189 ASN A O 1
ATOM 1473 N N . MET A 1 190 ? -9.800 2.496 14.052 1.00 95.94 190 MET A N 1
ATOM 1474 C CA . MET A 1 190 ? -10.674 1.560 13.334 1.00 95.94 190 MET A CA 1
ATOM 1475 C C . MET A 1 190 ? -12.173 1.937 13.393 1.00 95.94 190 MET A C 1
ATOM 1477 O O . MET A 1 190 ? -12.966 1.391 12.632 1.00 95.94 190 MET A O 1
ATOM 1481 N N . ASP A 1 191 ? -12.560 2.896 14.240 1.00 93.88 191 ASP A N 1
ATOM 1482 C CA . ASP A 1 191 ? -13.885 3.529 14.330 1.00 93.88 191 ASP A CA 1
ATOM 1483 C C . ASP A 1 191 ? -15.057 2.529 14.446 1.00 93.88 191 ASP A C 1
ATOM 1485 O O . ASP A 1 191 ? -16.152 2.748 13.929 1.00 93.88 191 ASP A O 1
ATOM 1489 N N . GLY A 1 192 ? -14.840 1.405 15.136 1.00 95.75 192 GLY A N 1
ATOM 1490 C CA . GLY A 1 192 ? -15.832 0.340 15.314 1.00 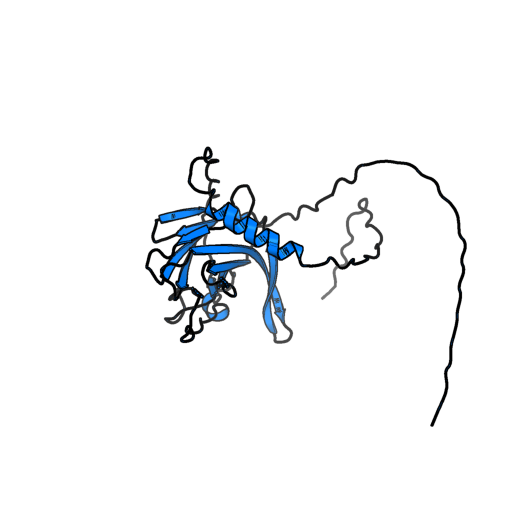95.75 192 GLY A CA 1
ATOM 1491 C C . GLY A 1 192 ? -15.877 -0.694 14.182 1.00 95.75 192 GLY A C 1
ATOM 1492 O O . GLY A 1 192 ? -16.615 -1.672 14.299 1.00 95.75 192 GLY A O 1
ATOM 1493 N N . ALA A 1 193 ? -15.063 -0.546 13.134 1.00 96.88 193 ALA A N 1
ATOM 1494 C CA . ALA A 1 193 ? -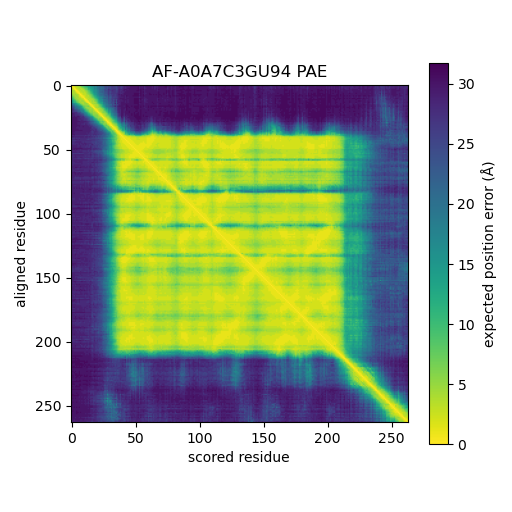14.924 -1.523 12.056 1.00 96.88 193 ALA A CA 1
ATOM 1495 C C . ALA A 1 193 ? -13.745 -2.482 12.296 1.00 96.88 193 ALA A C 1
ATOM 1497 O O . ALA A 1 193 ? -12.761 -2.135 12.930 1.00 96.88 193 ALA A O 1
ATOM 1498 N N . THR A 1 194 ? -13.803 -3.696 11.751 1.00 95.94 194 THR A N 1
ATOM 1499 C CA . THR A 1 194 ? -12.661 -4.638 11.747 1.00 95.94 194 THR A CA 1
ATOM 1500 C C . THR A 1 194 ? -11.858 -4.583 10.451 1.00 95.94 194 THR A C 1
ATOM 1502 O O . THR A 1 194 ? -10.830 -5.244 10.324 1.00 95.94 194 THR A O 1
ATOM 1505 N N . GLU A 1 195 ? -12.322 -3.807 9.474 1.00 97.38 195 GLU A N 1
ATOM 1506 C CA . GLU A 1 195 ? -11.705 -3.633 8.165 1.00 97.38 195 GLU A CA 1
ATOM 1507 C C . GLU A 1 195 ? -11.750 -2.152 7.780 1.00 97.38 195 GLU A C 1
ATOM 1509 O O . GLU A 1 195 ? -12.784 -1.502 7.942 1.00 97.38 195 GLU A O 1
ATOM 1514 N N . ARG A 1 196 ? -10.645 -1.623 7.250 1.00 98.00 196 ARG A N 1
ATOM 1515 C CA . ARG A 1 196 ? -10.587 -0.281 6.659 1.00 98.00 196 ARG A CA 1
ATOM 1516 C C . ARG A 1 196 ? -9.862 -0.346 5.324 1.00 98.00 196 ARG A C 1
ATOM 1518 O O . ARG A 1 196 ? -8.749 -0.868 5.244 1.00 98.00 196 ARG A O 1
ATOM 1525 N N . THR A 1 197 ? -10.511 0.152 4.278 1.00 98.31 197 THR A N 1
ATOM 1526 C CA . THR A 1 197 ? -10.009 0.068 2.903 1.00 98.31 197 THR A CA 1
ATOM 1527 C C . THR A 1 197 ? -9.306 1.349 2.496 1.00 98.31 197 THR A C 1
ATOM 1529 O O . THR A 1 197 ? -9.760 2.459 2.779 1.00 98.31 197 THR A O 1
ATOM 1532 N N . PHE A 1 198 ? -8.204 1.168 1.786 1.00 98.50 198 PHE A N 1
ATOM 1533 C CA . PHE A 1 198 ? -7.366 2.217 1.255 1.00 98.50 198 PHE A CA 1
ATOM 1534 C C . PHE A 1 198 ? -7.113 1.982 -0.224 1.00 98.50 198 PHE A C 1
ATOM 1536 O O . PHE A 1 198 ? -7.086 0.844 -0.695 1.00 98.50 198 PHE A O 1
ATOM 1543 N N . ARG A 1 199 ? -6.860 3.071 -0.941 1.00 98.31 199 ARG A N 1
ATOM 1544 C CA . ARG A 1 199 ? -6.420 3.032 -2.329 1.00 98.31 199 ARG A CA 1
ATOM 1545 C C . ARG A 1 199 ? -5.096 3.761 -2.468 1.00 98.31 199 ARG A C 1
ATOM 1547 O O . ARG A 1 199 ? -5.019 4.958 -2.206 1.00 98.31 199 ARG A O 1
ATOM 1554 N N . TRP A 1 200 ? -4.061 3.044 -2.879 1.00 97.62 200 TRP A N 1
ATOM 1555 C CA . TRP A 1 200 ? -2.825 3.645 -3.362 1.00 97.62 200 TRP A CA 1
ATOM 1556 C C . TRP A 1 200 ? -3.043 4.106 -4.797 1.00 97.62 200 TRP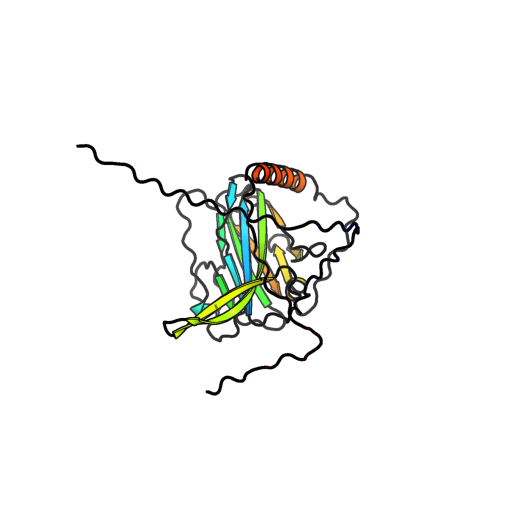 A C 1
ATOM 1558 O O . TRP A 1 200 ? -3.545 3.328 -5.602 1.00 97.62 200 TRP A O 1
ATOM 1568 N N . VAL A 1 201 ? -2.692 5.344 -5.126 1.00 97.44 201 VAL A N 1
ATOM 1569 C CA . VAL A 1 201 ? -2.890 5.914 -6.463 1.00 97.44 201 VAL A CA 1
ATOM 1570 C C . VAL A 1 201 ? -1.571 6.458 -6.983 1.00 97.44 201 VAL A C 1
ATOM 1572 O O . VAL A 1 201 ? -0.917 7.257 -6.313 1.00 97.44 201 VAL A O 1
ATOM 1575 N N . LEU A 1 202 ? -1.205 6.035 -8.189 1.00 95.81 202 LEU A N 1
ATOM 1576 C CA . LEU A 1 202 ? -0.174 6.651 -9.010 1.00 95.81 202 LEU A CA 1
ATOM 1577 C C . LEU A 1 202 ? -0.845 7.647 -9.963 1.00 95.81 202 LEU A C 1
ATOM 1579 O O . LEU A 1 202 ? -1.694 7.276 -10.772 1.00 95.81 202 LEU A O 1
ATOM 1583 N N . HIS A 1 203 ? -0.464 8.915 -9.863 1.00 95.38 203 HIS A N 1
ATOM 1584 C CA . HIS A 1 203 ? -0.986 10.010 -10.674 1.00 95.38 203 HIS A CA 1
ATOM 1585 C C . HIS A 1 203 ? -0.094 10.280 -11.883 1.00 95.38 203 HIS A C 1
ATOM 1587 O O . HIS A 1 203 ? 1.120 10.103 -11.837 1.00 95.38 203 HIS A O 1
ATOM 1593 N N . SER A 1 204 ? -0.686 10.837 -12.940 1.00 92.44 204 SER A N 1
ATOM 1594 C CA . SER A 1 204 ? 0.063 11.312 -14.111 1.00 92.44 204 SER A CA 1
ATOM 1595 C C . SER A 1 204 ? 0.800 12.633 -13.866 1.00 92.44 204 SER A C 1
ATOM 1597 O O . SER A 1 204 ? 1.631 13.038 -14.673 1.00 92.44 204 SER A O 1
ATOM 1599 N N . ASN A 1 205 ? 0.466 13.334 -12.780 1.00 91.56 205 ASN A N 1
ATOM 1600 C CA . ASN A 1 205 ? 1.018 14.633 -12.412 1.00 91.56 205 ASN A CA 1
ATOM 1601 C C . ASN A 1 205 ? 1.552 14.594 -10.979 1.00 91.56 205 ASN A C 1
ATOM 1603 O O . ASN A 1 205 ? 1.079 13.811 -10.156 1.00 91.56 205 ASN A O 1
ATOM 1607 N N . VAL A 1 206 ? 2.510 15.475 -10.681 1.00 90.75 206 VAL A N 1
ATOM 1608 C CA . VAL A 1 206 ? 3.033 15.642 -9.322 1.00 90.75 206 VAL A CA 1
ATOM 1609 C C . VAL A 1 206 ? 1.889 16.019 -8.385 1.00 90.75 206 VAL A C 1
ATOM 1611 O O . VAL A 1 206 ? 1.141 16.963 -8.646 1.00 90.75 206 VAL A O 1
ATOM 1614 N N . VAL A 1 207 ? 1.785 15.294 -7.278 1.00 89.19 207 VAL A N 1
ATOM 1615 C CA . VAL A 1 207 ? 0.849 15.575 -6.197 1.00 89.19 207 VAL A CA 1
ATOM 1616 C C . VAL A 1 207 ? 1.340 16.831 -5.479 1.00 89.19 207 VAL A C 1
ATOM 1618 O O . VAL A 1 207 ? 2.464 16.840 -4.963 1.00 89.19 207 VAL A O 1
ATOM 1621 N N . PRO A 1 208 ? 0.537 17.905 -5.420 1.00 83.75 208 PRO A N 1
ATOM 1622 C CA . PRO A 1 208 ? 0.917 19.095 -4.682 1.00 83.75 208 PRO A CA 1
ATOM 1623 C C . PRO A 1 208 ? 1.164 18.732 -3.221 1.00 83.75 208 PRO A C 1
ATOM 1625 O O . PRO A 1 208 ? 0.327 18.094 -2.580 1.00 83.75 208 PRO A O 1
ATOM 1628 N N . ALA A 1 209 ? 2.298 19.168 -2.671 1.00 75.25 209 ALA A N 1
ATOM 1629 C CA . ALA A 1 209 ? 2.468 19.116 -1.230 1.00 75.25 209 ALA A CA 1
ATOM 1630 C C . ALA A 1 209 ? 1.323 19.925 -0.594 1.00 75.25 209 ALA A C 1
ATOM 1632 O O . ALA A 1 209 ? 1.062 21.049 -1.045 1.00 75.25 209 ALA A O 1
ATOM 1633 N N . PRO A 1 210 ? 0.624 19.389 0.422 1.00 73.44 210 PRO A N 1
ATOM 1634 C CA . PRO A 1 210 ? -0.389 20.156 1.123 1.00 73.44 210 PRO A CA 1
ATOM 1635 C C . PRO A 1 210 ? 0.265 21.437 1.631 1.00 73.44 210 PRO A C 1
ATOM 1637 O O . PRO A 1 210 ? 1.382 21.404 2.159 1.00 73.44 210 PRO A O 1
ATOM 1640 N N . ALA A 1 211 ? -0.410 22.571 1.433 1.00 66.25 211 ALA A N 1
ATOM 1641 C CA . ALA A 1 211 ? 0.075 23.843 1.946 1.00 66.25 211 ALA A CA 1
ATOM 1642 C C . ALA A 1 211 ? 0.408 23.672 3.438 1.00 66.25 211 ALA A C 1
ATOM 1644 O O . ALA A 1 211 ? -0.362 23.006 4.141 1.00 66.25 211 ALA A O 1
ATOM 1645 N N . PRO A 1 212 ? 1.534 24.226 3.929 1.00 57.66 212 PRO A N 1
ATOM 1646 C CA . PRO A 1 212 ? 1.877 24.132 5.337 1.00 57.66 212 PRO A CA 1
ATOM 1647 C C . PRO A 1 212 ? 0.699 24.677 6.142 1.00 57.66 212 PRO A C 1
ATOM 1649 O O . PRO A 1 212 ? 0.390 25.868 6.105 1.00 57.66 212 PRO A O 1
ATOM 1652 N N . LEU A 1 213 ? -0.016 23.773 6.810 1.00 48.84 213 LEU A N 1
ATOM 1653 C CA . LEU A 1 213 ? -1.147 24.121 7.649 1.00 48.84 213 LEU A CA 1
ATOM 1654 C C . LEU A 1 213 ? -0.619 25.033 8.752 1.00 48.84 213 LEU A C 1
ATOM 1656 O O . LEU A 1 213 ? 0.155 24.591 9.604 1.00 48.84 213 LEU A O 1
ATOM 1660 N N . ASN A 1 214 ? -1.052 26.297 8.750 1.00 41.41 214 ASN A N 1
ATOM 1661 C CA . ASN A 1 214 ? -0.930 27.162 9.917 1.00 41.41 214 ASN A CA 1
ATOM 1662 C C . ASN A 1 214 ? -1.464 26.372 11.123 1.00 41.41 214 ASN A C 1
ATOM 1664 O O . ASN A 1 214 ? -2.609 25.922 11.154 1.00 41.41 214 ASN A O 1
ATOM 1668 N N . SER A 1 215 ? -0.570 26.110 12.065 1.00 38.50 215 SER A N 1
ATOM 1669 C CA . SER A 1 215 ? -0.580 25.017 13.037 1.00 38.50 215 SER A CA 1
ATOM 1670 C C . SER A 1 215 ? -1.750 25.025 14.034 1.00 38.50 215 SER A C 1
ATOM 1672 O O . SER A 1 215 ? -1.562 25.326 15.212 1.00 38.50 215 SER A O 1
ATOM 1674 N N . THR A 1 216 ? -2.961 24.665 13.604 1.00 38.41 216 THR A N 1
ATOM 1675 C CA . THR A 1 216 ? -4.101 24.421 14.518 1.00 38.41 216 THR A CA 1
ATOM 1676 C C . THR A 1 216 ? -4.957 23.198 14.186 1.00 38.41 216 THR A C 1
ATOM 1678 O O . THR A 1 216 ? -5.882 22.891 14.937 1.00 38.41 216 THR A O 1
ATOM 1681 N N . MET A 1 217 ? -4.625 22.416 13.154 1.00 41.34 217 MET A N 1
ATOM 1682 C CA . MET A 1 217 ? -5.185 21.065 13.049 1.00 41.34 217 MET A CA 1
ATOM 1683 C C . MET A 1 217 ? -4.530 20.145 14.082 1.00 41.34 217 MET A C 1
ATOM 1685 O O . MET A 1 217 ? -3.319 20.179 14.280 1.00 41.34 217 MET A O 1
ATOM 1689 N N . LYS A 1 218 ? -5.369 19.334 14.734 1.00 41.59 218 LYS A N 1
ATOM 1690 C CA . LYS A 1 218 ? -5.145 18.363 15.823 1.00 41.59 218 LYS A CA 1
ATOM 1691 C C . LYS A 1 218 ? -4.094 17.260 15.544 1.00 41.59 218 LYS A C 1
ATOM 1693 O O . LYS A 1 218 ? -4.268 16.126 15.963 1.00 41.59 218 LYS A O 1
ATOM 1698 N N . TYR A 1 219 ? -2.970 17.578 14.915 1.00 47.03 219 TYR A N 1
ATOM 1699 C CA . TYR A 1 219 ? -1.853 16.663 14.660 1.00 47.03 219 TYR A CA 1
ATOM 1700 C C . TYR A 1 219 ? -0.950 16.417 15.893 1.00 47.03 219 TYR A C 1
ATOM 1702 O O . TYR A 1 219 ? -0.036 15.603 15.833 1.00 47.03 219 TYR A O 1
ATOM 1710 N N . SER A 1 220 ? -1.161 17.098 17.032 1.00 49.03 220 SER A N 1
ATOM 1711 C CA . SER A 1 220 ? -0.096 17.280 18.043 1.00 49.03 220 SER A CA 1
ATOM 1712 C C . SER A 1 220 ? -0.284 16.649 19.432 1.00 49.03 220 SER A C 1
ATOM 1714 O O . SER A 1 220 ? 0.509 16.952 20.326 1.00 49.03 220 SER A O 1
ATOM 1716 N N . LYS A 1 221 ? -1.243 15.738 19.652 1.00 40.94 221 LYS A N 1
ATOM 1717 C CA . LYS A 1 221 ? -1.272 14.944 20.907 1.00 40.94 221 LYS A CA 1
ATOM 1718 C C . LYS A 1 221 ? -0.905 13.470 20.725 1.00 40.94 221 LYS A C 1
ATOM 1720 O O . LYS A 1 221 ? -0.094 12.980 21.506 1.00 40.94 221 LYS A O 1
ATOM 1725 N N . GLN A 1 222 ? -1.397 12.796 19.684 1.00 47.97 222 GLN A N 1
ATOM 1726 C CA . GLN A 1 222 ? -1.046 11.390 19.432 1.00 47.97 222 GLN A CA 1
ATOM 1727 C C . GLN A 1 222 ? 0.399 11.233 18.924 1.00 47.97 222 GLN A C 1
ATOM 1729 O O . GLN A 1 222 ? 1.145 10.461 19.522 1.00 47.97 222 GLN A O 1
ATOM 1734 N N . MET A 1 223 ? 0.857 12.047 17.960 1.00 46.97 223 MET A N 1
ATOM 1735 C CA . MET A 1 223 ? 2.247 11.997 17.457 1.00 46.97 223 MET A CA 1
ATOM 1736 C C . MET A 1 223 ? 3.292 12.241 18.553 1.00 46.97 223 MET A C 1
ATOM 1738 O O . MET A 1 223 ? 4.221 11.454 18.694 1.00 46.97 223 MET A O 1
ATOM 1742 N N . LYS A 1 224 ? 3.098 13.247 19.422 1.00 46.03 224 LYS A N 1
ATOM 1743 C CA . LYS A 1 224 ? 4.009 13.473 20.562 1.00 46.03 224 LYS A CA 1
ATOM 1744 C C . LYS A 1 224 ? 4.051 12.275 21.512 1.00 46.03 224 LYS A C 1
ATOM 1746 O O . LYS A 1 224 ? 5.103 11.963 22.056 1.00 46.03 224 LYS A O 1
ATOM 1751 N N . SER A 1 225 ? 2.923 11.598 21.725 1.00 47.44 225 SER A N 1
ATOM 1752 C CA . SER A 1 225 ? 2.885 10.415 22.592 1.00 47.44 225 SER A CA 1
ATOM 1753 C C . SER A 1 225 ? 3.562 9.187 21.962 1.00 47.44 225 SER A C 1
ATOM 1755 O O . SER A 1 225 ? 4.167 8.392 22.685 1.00 47.44 225 SER A O 1
ATOM 1757 N N . LEU A 1 226 ? 3.522 9.067 20.629 1.00 46.12 226 LEU A N 1
ATOM 1758 C CA . LEU A 1 226 ? 4.130 7.977 19.862 1.00 46.12 226 LEU A CA 1
ATOM 1759 C C . LEU A 1 226 ? 5.640 8.189 19.652 1.00 46.12 226 LEU A C 1
ATOM 1761 O O . LEU A 1 226 ? 6.418 7.270 19.912 1.00 46.12 226 LEU A O 1
ATOM 1765 N N . GLU A 1 227 ? 6.086 9.411 19.337 1.00 48.75 227 GLU A N 1
ATOM 1766 C CA . GLU A 1 227 ? 7.514 9.771 19.270 1.00 48.75 227 GLU A CA 1
ATOM 1767 C C . GLU A 1 227 ? 8.224 9.550 20.617 1.00 48.75 227 GLU A C 1
ATOM 1769 O O . GLU A 1 227 ? 9.324 8.995 20.667 1.00 48.75 227 GLU A O 1
ATOM 1774 N N . ILE A 1 228 ? 7.580 9.906 21.739 1.00 47.62 228 ILE A N 1
ATOM 1775 C CA . ILE A 1 228 ? 8.142 9.689 23.085 1.00 47.62 228 ILE A CA 1
ATOM 1776 C C . ILE A 1 228 ? 8.270 8.189 23.414 1.00 47.62 228 ILE A C 1
ATOM 1778 O O . ILE A 1 228 ? 9.198 7.797 24.130 1.00 47.62 228 ILE A O 1
ATOM 1782 N N . LYS A 1 229 ? 7.378 7.329 22.898 1.00 46.38 229 LYS A N 1
ATOM 1783 C CA . LYS A 1 229 ? 7.485 5.868 23.067 1.00 46.38 229 LYS A CA 1
ATOM 1784 C C . LYS A 1 229 ? 8.600 5.270 22.198 1.00 46.38 229 LYS A C 1
ATOM 1786 O O . LYS A 1 229 ? 9.338 4.421 22.699 1.00 46.38 229 LYS A O 1
ATOM 1791 N N . ALA A 1 230 ? 8.772 5.737 20.960 1.00 43.19 230 ALA A N 1
ATOM 1792 C CA . ALA A 1 230 ? 9.823 5.266 20.052 1.00 43.19 230 ALA A CA 1
ATOM 1793 C C . ALA A 1 230 ? 11.236 5.651 20.537 1.00 43.19 230 ALA A C 1
ATOM 1795 O O . ALA A 1 230 ? 12.112 4.792 20.646 1.00 43.19 230 ALA A O 1
ATOM 1796 N N . LEU A 1 231 ? 11.437 6.902 20.973 1.00 41.81 231 LEU A N 1
ATOM 1797 C CA . LEU A 1 231 ? 12.740 7.392 21.453 1.00 41.81 231 LEU A CA 1
ATOM 1798 C C . LEU A 1 231 ? 13.248 6.673 22.717 1.00 41.81 231 LEU A C 1
ATOM 1800 O O . LEU A 1 231 ? 14.455 6.568 22.937 1.00 41.81 231 LEU A O 1
ATOM 1804 N N . ARG A 1 232 ? 12.353 6.127 23.552 1.00 44.09 232 ARG A N 1
ATOM 1805 C CA . ARG A 1 232 ? 12.740 5.334 24.735 1.00 44.09 232 ARG A CA 1
ATOM 1806 C C . ARG A 1 232 ? 13.204 3.915 24.393 1.00 44.09 232 ARG A C 1
ATOM 1808 O O . ARG A 1 232 ? 13.870 3.293 25.223 1.00 44.09 232 ARG A O 1
ATOM 1815 N N . LYS A 1 233 ? 12.860 3.395 23.211 1.00 42.12 233 LYS A N 1
ATOM 1816 C CA . LYS A 1 233 ? 13.214 2.034 22.778 1.00 42.12 233 LYS A CA 1
ATOM 1817 C C . LYS A 1 233 ? 14.631 1.974 22.196 1.00 42.12 233 LYS A C 1
ATOM 1819 O O . LYS A 1 233 ? 15.360 1.030 22.493 1.00 42.12 233 LYS A O 1
ATOM 1824 N N . ASP A 1 234 ? 15.056 3.019 21.488 1.00 39.12 234 ASP A N 1
ATOM 1825 C CA . ASP A 1 234 ? 16.347 3.036 20.781 1.00 39.12 234 ASP A CA 1
ATOM 1826 C C . ASP A 1 234 ? 17.542 3.410 21.671 1.00 39.12 234 ASP A C 1
ATOM 1828 O O . ASP A 1 234 ? 18.668 2.976 21.421 1.00 39.12 234 ASP A O 1
ATOM 1832 N N . ALA A 1 235 ? 17.304 4.096 22.793 1.00 41.88 235 ALA A N 1
ATOM 1833 C CA . ALA A 1 235 ? 18.341 4.413 23.781 1.00 41.88 235 ALA A CA 1
ATOM 1834 C C . ALA A 1 235 ? 18.900 3.182 24.538 1.00 41.88 235 ALA A C 1
ATOM 1836 O O . ALA A 1 235 ? 19.804 3.327 25.361 1.00 41.88 235 ALA A O 1
ATOM 1837 N N . LYS A 1 236 ? 18.385 1.968 24.280 1.00 43.59 236 LYS A N 1
ATOM 1838 C CA . LYS A 1 236 ? 18.850 0.714 24.904 1.00 43.59 236 LYS A CA 1
ATOM 1839 C C . LYS A 1 236 ? 19.749 -0.163 24.022 1.00 43.59 236 LYS A C 1
ATOM 1841 O O . LYS A 1 236 ? 20.152 -1.226 24.488 1.00 43.59 236 LYS A O 1
ATOM 1846 N N . SER A 1 237 ? 20.110 0.247 22.802 1.00 40.91 237 SER A N 1
ATOM 1847 C CA . SER A 1 237 ? 21.045 -0.525 21.963 1.00 40.91 237 SER A CA 1
ATOM 1848 C C . SER A 1 237 ? 22.423 0.147 21.865 1.00 40.91 237 SER A C 1
ATOM 1850 O O . SER A 1 237 ? 22.567 1.286 21.430 1.00 40.91 237 SER A O 1
ATOM 1852 N N . THR A 1 238 ? 23.453 -0.543 22.356 1.00 34.78 238 THR A N 1
ATOM 1853 C CA . THR A 1 238 ? 24.839 -0.057 22.449 1.00 34.78 238 THR A CA 1
ATOM 1854 C C . THR A 1 238 ? 25.536 -0.074 21.076 1.00 34.78 238 THR A C 1
ATOM 1856 O O . THR A 1 238 ? 25.444 -1.081 20.372 1.00 34.78 238 THR A O 1
ATOM 1859 N N . PRO A 1 239 ? 26.294 0.968 20.679 1.00 41.72 239 PRO A N 1
ATOM 1860 C CA . PRO A 1 239 ? 26.964 0.989 19.381 1.00 41.72 239 PRO A CA 1
ATOM 1861 C C . PRO A 1 239 ? 28.284 0.201 19.395 1.00 41.72 239 PRO A C 1
ATOM 1863 O O . PRO A 1 239 ? 29.203 0.499 20.161 1.00 41.72 239 PRO A O 1
ATOM 1866 N N . THR A 1 240 ? 28.411 -0.767 18.483 1.00 33.25 240 THR A N 1
ATOM 1867 C CA . THR A 1 240 ? 29.666 -1.484 18.199 1.00 33.25 240 THR A CA 1
ATOM 1868 C C . THR A 1 240 ? 30.414 -0.784 17.057 1.00 33.25 240 THR A C 1
ATOM 1870 O O . THR A 1 240 ? 29.859 -0.557 15.985 1.00 33.25 240 THR A O 1
ATOM 1873 N N . LYS A 1 241 ? 31.681 -0.410 17.286 1.00 35.88 241 LYS A N 1
ATOM 1874 C CA . LYS A 1 241 ? 32.531 0.330 16.335 1.00 35.88 241 LYS A CA 1
ATOM 1875 C C . LYS A 1 241 ? 33.103 -0.598 15.252 1.00 35.88 241 LYS A C 1
ATOM 1877 O O . LYS A 1 241 ? 33.878 -1.496 15.568 1.00 35.88 241 LYS A O 1
ATOM 1882 N N . LEU A 1 242 ? 32.811 -0.322 13.980 1.00 32.41 242 LEU A N 1
ATOM 1883 C CA . LEU A 1 242 ? 33.451 -0.952 12.815 1.00 32.41 242 LEU A CA 1
ATOM 1884 C C . LEU A 1 242 ? 34.582 -0.062 12.268 1.00 32.41 242 LEU A C 1
ATOM 1886 O O . LEU A 1 242 ? 34.389 1.129 12.031 1.00 32.41 242 LEU A O 1
ATOM 1890 N N . LYS A 1 243 ? 35.774 -0.643 12.070 1.00 36.00 243 LYS A N 1
ATOM 1891 C CA . LYS A 1 243 ? 36.935 -0.005 11.420 1.00 36.00 243 LYS A CA 1
ATOM 1892 C C . LYS A 1 243 ? 36.926 -0.318 9.920 1.00 36.00 243 LYS A C 1
ATOM 1894 O O . LYS A 1 243 ? 36.902 -1.486 9.548 1.00 36.00 243 LYS A O 1
ATOM 1899 N N . ILE A 1 244 ? 37.022 0.708 9.074 1.00 34.31 244 ILE A N 1
ATOM 1900 C CA . ILE A 1 244 ? 37.074 0.584 7.606 1.00 34.31 244 ILE A CA 1
ATOM 1901 C C . ILE A 1 244 ? 38.502 0.878 7.112 1.00 34.31 244 ILE A C 1
ATOM 1903 O O . ILE A 1 244 ? 39.110 1.873 7.508 1.00 34.31 244 ILE A O 1
ATOM 1907 N N . LYS A 1 245 ? 39.046 0.006 6.249 1.00 33.91 245 LYS A N 1
ATOM 1908 C CA . LYS A 1 245 ? 40.327 0.194 5.539 1.00 33.91 245 LYS A CA 1
ATOM 1909 C C . LYS A 1 245 ? 40.127 1.079 4.297 1.00 33.91 245 LYS A C 1
ATOM 1911 O O . LYS A 1 245 ? 39.213 0.843 3.516 1.00 33.91 245 LYS A O 1
ATOM 1916 N N . ARG A 1 246 ? 41.012 2.068 4.103 1.00 31.88 246 ARG A N 1
ATOM 1917 C CA . ARG A 1 246 ? 41.073 2.950 2.918 1.00 31.88 246 ARG A CA 1
ATOM 1918 C C . ARG A 1 246 ? 41.523 2.180 1.670 1.00 31.88 246 ARG A C 1
ATOM 1920 O O . ARG A 1 246 ? 42.541 1.494 1.717 1.00 31.88 246 ARG A O 1
ATOM 1927 N N . VAL A 1 247 ? 40.836 2.388 0.547 1.00 35.19 247 VAL A N 1
ATOM 1928 C CA . VAL A 1 247 ? 41.298 2.032 -0.808 1.00 35.19 247 VAL A CA 1
ATOM 1929 C C . VAL A 1 247 ? 41.636 3.327 -1.562 1.00 35.19 247 VAL A C 1
ATOM 1931 O O . VAL A 1 247 ? 41.023 4.364 -1.313 1.00 35.19 247 VAL A O 1
ATOM 1934 N N . LYS A 1 248 ? 42.669 3.279 -2.417 1.00 36.91 248 LYS A N 1
ATOM 1935 C CA . LYS A 1 248 ? 43.213 4.414 -3.187 1.00 36.91 248 LYS A CA 1
ATOM 1936 C C . LYS A 1 248 ? 42.143 5.090 -4.057 1.00 36.91 248 LYS A C 1
ATOM 1938 O O . LYS A 1 248 ? 41.372 4.410 -4.725 1.00 36.91 248 LYS A O 1
ATOM 1943 N N . ALA A 1 249 ? 42.155 6.424 -4.054 1.00 36.62 249 ALA A N 1
ATOM 1944 C CA . ALA A 1 249 ? 41.248 7.282 -4.809 1.00 36.62 249 ALA A CA 1
ATOM 1945 C C . ALA A 1 249 ? 41.504 7.220 -6.326 1.00 36.62 249 ALA A C 1
ATOM 1947 O O . ALA A 1 249 ? 42.646 7.084 -6.768 1.00 36.62 249 ALA A O 1
ATOM 1948 N N . LEU A 1 250 ? 40.419 7.326 -7.093 1.00 40.31 250 LEU A N 1
ATOM 1949 C CA . LEU A 1 250 ? 40.392 7.342 -8.552 1.00 40.31 250 LEU A CA 1
ATOM 1950 C C . LEU A 1 250 ? 40.776 8.741 -9.073 1.00 40.31 250 LEU A C 1
ATOM 1952 O O . LEU A 1 250 ? 40.272 9.746 -8.574 1.00 40.31 250 LEU A O 1
ATOM 1956 N N . ASP A 1 251 ? 41.666 8.801 -10.065 1.00 44.72 251 ASP A N 1
ATOM 1957 C CA . ASP A 1 251 ? 42.100 10.035 -10.734 1.00 44.72 251 ASP A CA 1
ATOM 1958 C C . ASP A 1 251 ? 41.038 10.489 -11.749 1.00 44.72 251 ASP A C 1
ATOM 1960 O O . ASP A 1 251 ? 40.804 9.825 -12.758 1.00 44.72 251 ASP A O 1
ATOM 1964 N N . MET A 1 252 ? 40.388 11.617 -11.460 1.00 41.56 252 MET A N 1
ATOM 1965 C CA . MET A 1 252 ? 39.277 12.177 -12.242 1.00 41.56 252 MET A CA 1
ATOM 1966 C C . MET A 1 252 ? 39.734 12.997 -13.459 1.00 41.56 252 MET A C 1
ATOM 1968 O O . MET A 1 252 ? 38.897 13.514 -14.194 1.00 41.56 252 MET A O 1
ATOM 1972 N N . THR A 1 253 ? 41.043 13.138 -13.693 1.00 46.09 253 THR A N 1
ATOM 1973 C CA . THR A 1 253 ? 41.564 13.871 -14.864 1.00 46.09 253 THR A CA 1
ATOM 1974 C C . THR A 1 253 ? 41.601 13.025 -16.136 1.00 46.09 253 THR A C 1
ATOM 1976 O O . THR A 1 253 ? 41.961 13.523 -17.203 1.00 46.09 253 THR A O 1
ATOM 1979 N N . LYS A 1 254 ? 41.212 11.746 -16.052 1.00 40.62 254 LYS A N 1
ATOM 1980 C CA . LYS A 1 254 ? 41.202 10.813 -17.182 1.00 40.62 254 LYS A CA 1
ATOM 1981 C C . LYS A 1 254 ? 39.800 10.234 -17.377 1.00 40.62 254 LYS A C 1
ATOM 1983 O O . LYS A 1 254 ? 39.214 9.757 -16.405 1.00 40.62 254 LYS A O 1
ATOM 1988 N N . PRO A 1 255 ? 39.256 10.229 -18.608 1.00 34.53 255 PRO A N 1
ATOM 1989 C CA . PRO A 1 255 ? 38.009 9.531 -18.878 1.00 34.53 255 PRO A CA 1
ATOM 1990 C C . PRO A 1 255 ? 38.177 8.022 -18.610 1.00 34.53 255 PRO A C 1
ATOM 1992 O O . PRO A 1 255 ? 39.245 7.463 -18.889 1.00 34.53 255 PRO A O 1
ATOM 1995 N N . PRO A 1 256 ? 37.155 7.352 -18.050 1.00 37.28 256 PRO A N 1
ATOM 1996 C CA . PRO A 1 256 ? 37.233 5.940 -17.699 1.00 37.28 256 PRO A CA 1
ATOM 1997 C C . PRO A 1 256 ? 37.428 5.073 -18.948 1.00 37.28 256 PRO A C 1
ATOM 1999 O O . PRO A 1 256 ? 36.708 5.197 -19.937 1.00 37.28 256 PRO A O 1
ATOM 2002 N N . ILE A 1 257 ? 38.414 4.175 -18.894 1.00 43.59 257 ILE A N 1
ATOM 2003 C CA . ILE A 1 257 ? 38.674 3.193 -19.950 1.00 43.59 257 ILE A CA 1
ATOM 2004 C C . ILE A 1 257 ? 37.775 1.981 -19.698 1.00 43.59 257 ILE A C 1
ATOM 2006 O O . ILE A 1 257 ? 37.982 1.234 -18.741 1.00 43.59 257 ILE A O 1
ATOM 2010 N N . PHE A 1 258 ? 36.794 1.766 -20.572 1.00 42.53 258 PHE A N 1
ATOM 2011 C CA . PHE A 1 258 ? 35.938 0.583 -20.543 1.00 42.53 258 PHE A CA 1
ATOM 2012 C C . PHE A 1 258 ? 36.608 -0.559 -21.313 1.00 42.53 258 PHE A C 1
ATOM 2014 O O . PHE A 1 258 ? 36.840 -0.457 -22.517 1.00 42.53 258 PHE A O 1
ATOM 2021 N N . LYS A 1 259 ? 36.917 -1.669 -20.632 1.00 38.31 259 LYS A N 1
ATOM 2022 C CA . LYS A 1 259 ? 37.241 -2.924 -21.319 1.00 38.31 259 LYS A CA 1
ATOM 2023 C C . LYS A 1 259 ? 35.935 -3.578 -21.756 1.00 38.31 259 LYS A C 1
ATOM 2025 O O . LYS A 1 259 ? 35.164 -4.030 -20.916 1.00 38.31 259 LYS A O 1
ATOM 2030 N N . VAL A 1 260 ? 35.708 -3.631 -23.064 1.00 36.38 260 VAL A N 1
ATOM 2031 C CA . VAL A 1 260 ? 34.669 -4.477 -23.658 1.00 36.38 260 VAL A CA 1
ATOM 2032 C C . VAL A 1 260 ? 35.108 -5.928 -23.470 1.00 36.38 260 VAL A C 1
ATOM 2034 O O . VAL A 1 260 ? 36.145 -6.333 -23.995 1.00 36.38 260 VAL A O 1
ATOM 2037 N N . LEU A 1 261 ? 34.355 -6.701 -22.687 1.00 42.16 261 LEU A N 1
ATOM 2038 C CA . LEU A 1 261 ? 34.492 -8.155 -22.677 1.00 42.16 261 LEU A CA 1
ATOM 2039 C C . LEU A 1 261 ? 33.871 -8.674 -23.978 1.00 42.16 261 LEU A C 1
ATOM 2041 O O . LEU A 1 261 ? 32.678 -8.489 -24.216 1.00 42.16 261 LEU A O 1
ATOM 2045 N N . ALA A 1 262 ? 34.708 -9.242 -24.847 1.00 42.47 262 ALA A N 1
ATOM 2046 C CA .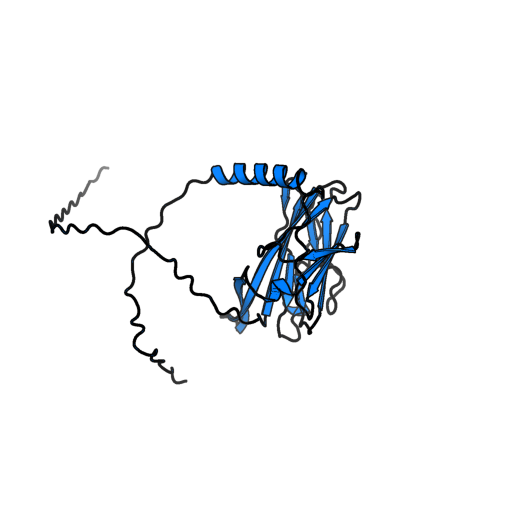 ALA A 1 262 ? 34.250 -9.943 -26.039 1.00 42.47 262 ALA A CA 1
ATOM 2047 C C . ALA A 1 262 ? 33.400 -11.159 -25.628 1.00 42.47 262 ALA A C 1
ATOM 2049 O O . ALA A 1 262 ? 33.701 -11.804 -24.622 1.00 42.47 262 ALA A O 1
ATOM 2050 N N . ARG A 1 263 ? 32.331 -11.394 -26.397 1.00 44.00 263 ARG A N 1
ATOM 2051 C CA . ARG A 1 263 ? 31.417 -12.538 -26.280 1.00 44.00 263 ARG A CA 1
ATOM 2052 C C . ARG A 1 263 ? 32.130 -13.865 -26.502 1.00 44.00 263 ARG A C 1
ATOM 2054 O O . ARG A 1 263 ? 33.045 -13.886 -27.356 1.00 44.00 263 ARG A O 1
#

pLDDT: mean 75.35, std 24.94, range [31.88, 98.5]